Protein AF-A0A2V8S7Y0-F1 (afdb_monomer)

Sequence (197 aa):
MSLIEFSLKRRVTVTMCAVALVVFGIVAFTRLPRYAGAAPGEVETLVSRPIEEAVGVVAGVQRLTSVSRPGLSQVTLEFGWGRNMDFAALDVREKLDLVVLPKESQKPIVLRLDPNNDPIVRLYLTGGGNLYQMRYVADEVLKKDLESTEGVAAIKVNGGFEEEIQVRVDQGKLAALGVSIQDVDQKLLRENVNQAG

Secondary structure (DSSP, 8-state):
-HHHHHHHH-HHHHHHHHHHHHHHHHHHHHHS---SS--HHHHIIIIIHHHHHHHTTSTTEEEEEEEEETTEEEEEEEEPTT--HHHHHHHHHHHHHT----TTSPPP------GGGS-S-------SS-HHHHHHHIIIIIHHHHHTSTT-------SS--------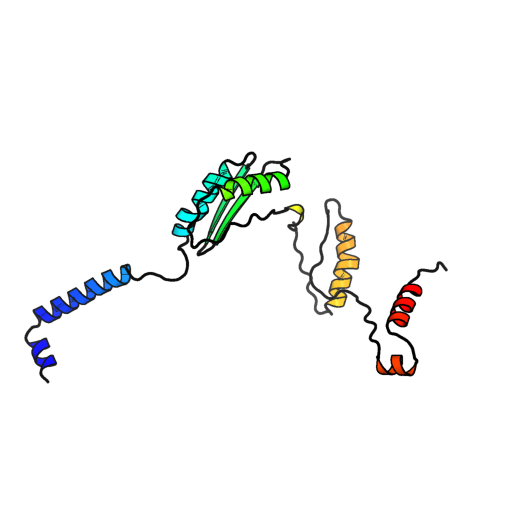--HHHHHHHT--HHHHHHHHHHH------

Radius of gyration: 34.06 Å; Cα contacts (8 Å, |Δi|>4): 132; chains: 1; bounding box: 93×51×83 Å

Structure (mmCIF, N/CA/C/O backbone):
data_AF-A0A2V8S7Y0-F1
#
_entry.id   AF-A0A2V8S7Y0-F1
#
loop_
_atom_site.group_PDB
_atom_site.id
_atom_site.type_symbol
_atom_site.label_atom_id
_atom_site.label_alt_id
_atom_site.label_comp_id
_atom_site.label_asym_id
_atom_site.label_entity_id
_atom_site.label_seq_id
_atom_site.pdbx_PDB_ins_code
_atom_site.Cartn_x
_atom_site.Cartn_y
_atom_site.Cartn_z
_atom_site.occupancy
_atom_site.B_iso_or_equiv
_atom_site.auth_seq_id
_atom_site.auth_comp_id
_atom_site.auth_asym_id
_atom_site.auth_atom_id
_atom_site.pdbx_PDB_model_num
ATOM 1 N N . MET A 1 1 ? 67.601 13.998 13.725 1.00 55.56 1 MET A N 1
ATOM 2 C CA . MET A 1 1 ? 67.663 13.215 14.982 1.00 55.56 1 MET A CA 1
ATOM 3 C C . MET A 1 1 ? 67.216 14.002 16.229 1.00 55.56 1 MET A C 1
ATOM 5 O O . MET A 1 1 ? 67.303 13.461 17.318 1.00 55.56 1 MET A O 1
ATOM 9 N N . SER A 1 2 ? 66.651 15.217 16.122 1.00 64.12 2 SER A N 1
ATOM 10 C CA . SER A 1 2 ? 66.295 16.035 17.301 1.00 64.12 2 SER A CA 1
ATOM 11 C C . SER A 1 2 ? 64.921 15.740 17.931 1.00 64.12 2 SER A C 1
ATOM 13 O O . SER A 1 2 ? 64.738 16.000 19.117 1.00 64.12 2 SER A O 1
ATOM 15 N N . LEU A 1 3 ? 63.952 15.174 17.192 1.00 64.00 3 LEU A N 1
ATOM 16 C CA . LEU A 1 3 ? 62.618 14.870 17.748 1.00 64.00 3 LEU A CA 1
ATOM 17 C C . LEU A 1 3 ? 62.626 13.702 18.750 1.00 64.00 3 LEU A C 1
ATOM 19 O O . LEU A 1 3 ? 61.855 13.709 19.710 1.00 64.00 3 LEU A O 1
ATOM 23 N N . ILE A 1 4 ? 63.504 12.715 18.545 1.00 72.62 4 ILE A N 1
ATOM 24 C CA . ILE A 1 4 ? 63.605 11.528 19.410 1.00 72.62 4 ILE A CA 1
ATOM 25 C C . ILE A 1 4 ? 64.273 11.907 20.738 1.00 72.62 4 ILE A C 1
ATOM 27 O O . ILE A 1 4 ? 63.762 11.574 21.806 1.00 72.62 4 ILE A O 1
ATOM 31 N N . GLU A 1 5 ? 65.356 12.687 20.690 1.00 69.44 5 GLU A N 1
ATOM 32 C CA . GLU A 1 5 ? 66.028 13.193 21.894 1.00 69.44 5 GLU A CA 1
ATOM 33 C C . GLU A 1 5 ? 65.129 14.138 22.706 1.00 69.44 5 GLU A C 1
ATOM 35 O O . GLU A 1 5 ? 65.101 14.062 23.937 1.00 69.44 5 GLU A O 1
ATOM 40 N N . PHE A 1 6 ? 64.331 14.980 22.036 1.00 69.62 6 PHE A N 1
ATOM 41 C CA . PHE A 1 6 ? 63.360 15.856 22.697 1.00 69.62 6 PHE A CA 1
ATOM 42 C C . PHE A 1 6 ? 62.243 15.066 23.401 1.00 69.62 6 PHE A C 1
ATOM 44 O O . PHE A 1 6 ? 61.912 15.371 24.551 1.00 69.62 6 PHE A O 1
ATOM 51 N N . SER A 1 7 ? 61.721 14.009 22.762 1.00 66.69 7 SER A N 1
ATOM 52 C CA . SER A 1 7 ? 60.719 13.121 23.375 1.00 66.69 7 SER A CA 1
ATOM 53 C C . SER A 1 7 ? 61.262 12.350 24.582 1.00 66.69 7 SER A C 1
ATOM 55 O O . SER A 1 7 ? 60.550 12.171 25.569 1.00 66.69 7 SER A O 1
ATOM 57 N N . LEU A 1 8 ? 62.531 11.930 24.551 1.00 72.31 8 LEU A N 1
ATOM 58 C CA . LEU A 1 8 ? 63.142 11.159 25.642 1.00 72.31 8 LEU A CA 1
ATOM 59 C C . LEU A 1 8 ? 63.529 12.017 26.857 1.00 72.31 8 LEU A C 1
ATOM 61 O O . LEU A 1 8 ? 63.505 11.514 27.985 1.00 72.31 8 LEU A O 1
ATOM 65 N N . LYS A 1 9 ? 63.859 13.301 26.655 1.00 77.50 9 LYS A N 1
ATOM 66 C CA . LYS A 1 9 ? 64.297 14.215 27.728 1.00 77.50 9 LYS A CA 1
ATOM 67 C C . LYS A 1 9 ? 63.134 14.809 28.533 1.00 77.50 9 LYS A C 1
ATOM 69 O O . LYS A 1 9 ? 63.315 15.146 29.700 1.00 77.50 9 LYS A O 1
ATOM 74 N N . ARG A 1 10 ? 61.932 14.908 27.949 1.00 78.69 10 ARG A N 1
ATOM 75 C CA . ARG A 1 10 ? 60.716 15.442 28.600 1.00 78.69 10 ARG A CA 1
ATOM 76 C C . ARG A 1 10 ? 59.619 14.382 28.747 1.00 78.69 10 ARG A C 1
ATOM 78 O O . ARG A 1 10 ? 58.492 14.578 28.297 1.00 78.69 10 ARG A O 1
ATOM 85 N N . ARG A 1 11 ? 59.939 13.273 29.426 1.00 77.06 11 ARG A N 1
ATOM 86 C CA . ARG A 1 11 ? 59.030 12.118 29.609 1.00 77.06 11 ARG A CA 1
ATOM 87 C C . ARG A 1 11 ? 57.641 12.513 30.128 1.00 77.06 11 ARG A C 1
ATOM 89 O O . ARG A 1 11 ? 56.648 12.025 29.611 1.00 77.06 11 ARG A O 1
ATOM 96 N N . VAL A 1 12 ? 57.570 13.434 31.093 1.00 85.00 12 VAL A N 1
ATOM 97 C CA . VAL A 1 12 ? 56.301 13.880 31.701 1.00 85.00 12 VAL A CA 1
ATOM 98 C C . VAL A 1 12 ? 55.458 14.728 30.739 1.00 85.00 12 VAL A C 1
ATOM 100 O O . VAL A 1 12 ? 54.246 14.574 30.677 1.00 85.00 12 VAL A O 1
ATOM 103 N N . THR A 1 13 ? 56.072 15.608 29.943 1.00 84.56 13 THR A N 1
ATOM 104 C CA . THR A 1 13 ? 55.325 16.442 28.984 1.00 84.56 13 THR A CA 1
ATOM 105 C C . THR A 1 13 ? 54.720 15.591 27.869 1.00 84.56 13 THR A C 1
ATOM 107 O O . THR A 1 13 ? 53.572 15.801 27.489 1.00 84.56 13 THR A O 1
ATOM 110 N N . VAL A 1 14 ? 55.465 14.595 27.381 1.00 85.81 14 VAL A N 1
ATOM 111 C CA . VAL A 1 14 ? 54.993 13.695 26.320 1.00 85.81 14 VAL A CA 1
ATOM 112 C C . VAL A 1 14 ? 53.842 12.815 26.810 1.00 85.81 14 VAL A C 1
ATOM 114 O O . VAL A 1 14 ? 52.857 12.668 26.090 1.00 85.81 14 VAL A O 1
ATOM 117 N N . THR A 1 15 ? 53.905 12.289 28.041 1.00 87.44 15 THR A N 1
ATOM 118 C CA . THR A 1 15 ? 52.790 11.509 28.604 1.00 87.44 15 THR A CA 1
ATOM 119 C C . THR A 1 15 ? 51.550 12.369 28.828 1.00 87.44 15 THR A C 1
ATOM 121 O O . THR A 1 15 ? 50.457 11.930 28.483 1.00 87.44 15 THR A O 1
ATOM 124 N N . MET A 1 16 ? 51.688 13.609 29.312 1.00 89.69 16 MET A N 1
ATOM 125 C CA . MET A 1 16 ? 50.537 14.511 29.456 1.00 89.69 16 MET A CA 1
ATOM 126 C C . MET A 1 16 ? 49.910 14.884 28.107 1.00 89.69 16 MET A C 1
ATOM 128 O O . MET A 1 16 ? 48.687 14.867 27.992 1.00 89.69 16 MET A O 1
ATOM 132 N N . CYS A 1 17 ? 50.709 15.156 27.071 1.00 89.06 17 CYS A N 1
ATOM 133 C CA . CYS A 1 17 ? 50.189 15.409 25.723 1.00 89.06 17 CYS A CA 1
ATOM 134 C C . CYS A 1 17 ? 49.502 14.175 25.121 1.00 89.06 17 CYS A C 1
ATOM 136 O O . CYS A 1 17 ? 48.456 14.316 24.491 1.00 89.06 17 CYS A O 1
ATOM 138 N N . ALA A 1 18 ? 50.049 12.975 25.336 1.00 89.44 18 ALA A N 1
ATOM 139 C CA . ALA A 1 18 ? 49.427 11.731 24.888 1.00 89.44 18 ALA A CA 1
ATOM 140 C C . ALA A 1 18 ? 48.081 11.493 25.591 1.00 89.44 18 ALA A C 1
ATOM 142 O O . ALA A 1 18 ? 47.088 11.208 24.929 1.00 89.44 18 ALA A O 1
ATOM 143 N N . VAL A 1 19 ? 48.020 11.686 26.913 1.00 92.62 19 VAL A N 1
ATOM 144 C CA . VAL A 1 19 ? 46.769 11.582 27.682 1.00 92.62 19 VAL A CA 1
ATOM 145 C C . VAL A 1 19 ? 45.759 12.635 27.222 1.00 92.62 19 VAL A C 1
ATOM 147 O O . VAL A 1 19 ? 44.597 12.303 27.010 1.00 92.62 19 VAL A O 1
ATOM 150 N N . ALA A 1 20 ? 46.189 13.878 26.994 1.00 92.94 20 ALA A N 1
ATOM 151 C CA . ALA A 1 20 ? 45.320 14.935 26.483 1.00 92.94 20 ALA A CA 1
ATOM 152 C C . ALA A 1 20 ? 44.748 14.593 25.097 1.00 92.94 20 ALA A C 1
ATOM 154 O O . ALA A 1 20 ? 43.551 14.764 24.880 1.00 92.94 20 ALA A O 1
ATOM 155 N N . LEU A 1 21 ? 45.565 14.052 24.186 1.00 94.88 21 LEU A N 1
ATOM 156 C CA . LEU A 1 21 ? 45.114 13.585 22.871 1.00 94.88 21 LEU A CA 1
ATOM 157 C C . LEU A 1 21 ? 44.128 12.419 22.974 1.00 94.88 21 LEU A C 1
ATOM 159 O O . LEU A 1 21 ? 43.143 12.400 22.241 1.00 94.88 21 LEU A O 1
ATOM 163 N N . VAL A 1 22 ? 44.353 11.475 23.890 1.00 94.56 22 VAL A N 1
ATOM 164 C CA . VAL A 1 22 ? 43.439 10.344 24.116 1.00 94.56 22 VAL A CA 1
ATOM 165 C C . VAL A 1 22 ? 42.098 10.831 24.666 1.00 94.56 22 VAL A C 1
ATOM 167 O O . VAL A 1 22 ? 41.053 10.460 24.136 1.00 94.56 22 VAL A O 1
ATOM 170 N N . VAL A 1 23 ? 42.103 11.708 25.675 1.00 94.06 23 VAL A N 1
ATOM 171 C CA . VAL A 1 23 ? 40.871 12.277 26.248 1.00 94.06 23 VAL A CA 1
ATOM 172 C C . VAL A 1 23 ? 40.121 13.106 25.206 1.00 94.06 23 VAL A C 1
ATOM 174 O O . VAL A 1 23 ? 38.913 12.939 25.040 1.00 94.06 23 VAL A O 1
ATOM 177 N N . PHE A 1 24 ? 40.827 13.953 24.456 1.00 93.25 24 PHE A N 1
ATOM 178 C CA . PHE A 1 24 ? 40.227 14.741 23.382 1.00 93.25 24 PHE A CA 1
ATOM 179 C C . PHE A 1 24 ? 39.672 13.847 22.267 1.00 93.25 24 PHE A C 1
ATOM 181 O O . PHE A 1 24 ? 38.584 14.107 21.762 1.00 93.25 24 PHE A O 1
ATOM 188 N N . GLY A 1 25 ? 40.364 12.753 21.940 1.00 91.44 25 GLY A N 1
ATOM 189 C CA . GLY A 1 25 ? 39.901 11.733 21.002 1.00 91.44 25 GLY A CA 1
ATOM 190 C C . GLY A 1 25 ? 38.607 11.055 21.455 1.00 91.44 25 GLY A C 1
ATOM 191 O O . GLY A 1 25 ? 37.692 10.914 20.651 1.00 91.44 25 GLY A O 1
ATOM 192 N N . ILE A 1 26 ? 38.477 10.708 22.740 1.00 91.69 26 ILE A N 1
ATOM 193 C CA . ILE A 1 26 ? 37.244 10.128 23.305 1.00 91.69 26 ILE A CA 1
ATOM 194 C C . ILE A 1 26 ? 36.086 11.140 23.242 1.00 91.69 26 ILE A C 1
ATOM 196 O O . ILE A 1 26 ? 34.976 10.803 22.822 1.00 91.69 26 ILE A O 1
ATOM 200 N N . VAL A 1 27 ? 36.335 12.400 23.607 1.00 89.50 27 VAL A N 1
ATOM 201 C CA . VAL A 1 27 ? 35.319 13.466 23.543 1.00 89.50 27 VAL A CA 1
ATOM 202 C C . VAL A 1 27 ? 34.911 13.767 22.097 1.00 89.50 27 VAL A C 1
ATOM 204 O O . VAL A 1 27 ? 33.730 13.949 21.816 1.00 89.50 27 VAL A O 1
ATOM 207 N N . ALA A 1 28 ? 35.857 13.777 21.159 1.00 83.69 28 ALA A N 1
ATOM 208 C CA . ALA A 1 28 ? 35.561 13.943 19.741 1.00 83.69 28 ALA A CA 1
ATOM 209 C C . ALA A 1 28 ? 34.777 12.744 19.191 1.00 83.69 28 ALA A C 1
ATOM 211 O O . ALA A 1 28 ? 33.789 12.944 18.493 1.00 83.69 28 ALA A O 1
ATOM 212 N N . PHE A 1 29 ? 35.147 11.512 19.560 1.00 82.00 29 PHE A N 1
ATOM 213 C CA . PHE A 1 29 ? 34.462 10.292 19.129 1.00 82.00 29 PHE A CA 1
ATOM 214 C C . PHE A 1 29 ? 33.006 10.241 19.606 1.00 82.00 29 PHE A C 1
ATOM 216 O O . PHE A 1 29 ? 32.118 9.888 18.835 1.00 82.00 29 PHE A O 1
ATOM 223 N N . THR A 1 30 ? 32.739 10.677 20.842 1.00 75.31 30 THR A N 1
ATOM 224 C CA . THR A 1 30 ? 31.364 10.809 21.364 1.00 75.31 30 THR A CA 1
ATOM 225 C C . THR A 1 30 ? 30.559 11.934 20.705 1.00 75.31 30 THR A C 1
ATOM 227 O O . THR A 1 30 ? 29.334 11.927 20.794 1.00 75.31 30 THR A O 1
ATOM 230 N N . ARG A 1 31 ? 31.217 12.879 20.020 1.00 67.56 31 ARG A N 1
ATOM 231 C CA . ARG A 1 31 ? 30.586 14.006 19.315 1.00 67.56 31 ARG A CA 1
ATOM 232 C C . ARG A 1 31 ? 30.600 13.885 17.791 1.00 67.56 31 ARG A C 1
ATOM 234 O O . ARG A 1 31 ? 30.135 14.807 17.122 1.00 67.56 31 ARG A O 1
ATOM 241 N N . LEU A 1 32 ? 31.118 12.793 17.227 1.00 64.69 32 LEU A N 1
ATOM 242 C CA . LEU A 1 32 ? 31.049 12.568 15.786 1.00 64.69 32 LEU A CA 1
ATOM 243 C C . LEU A 1 32 ? 29.574 12.400 15.381 1.00 64.69 32 LEU A C 1
ATOM 245 O O . LEU A 1 32 ? 28.907 11.496 15.895 1.00 64.69 32 LEU A O 1
ATOM 249 N N . PRO A 1 33 ? 29.043 13.239 14.473 1.00 54.84 33 PRO A N 1
ATOM 250 C CA . PRO A 1 33 ? 27.680 13.092 13.991 1.00 54.84 33 PRO A CA 1
ATOM 251 C C . PRO A 1 33 ? 27.574 11.770 13.228 1.00 54.84 33 PRO A C 1
ATOM 253 O O . PRO A 1 33 ? 28.200 11.581 12.183 1.00 54.84 33 PRO A O 1
ATOM 256 N N . ARG A 1 34 ? 26.797 10.827 13.768 1.00 51.72 34 ARG A N 1
ATOM 257 C CA . ARG A 1 34 ? 26.462 9.575 13.085 1.00 51.72 34 ARG A CA 1
ATOM 258 C C . ARG A 1 34 ? 25.503 9.907 11.942 1.00 51.72 34 ARG A C 1
ATOM 260 O O . ARG A 1 34 ? 24.295 9.921 12.130 1.00 51.72 34 ARG A O 1
ATOM 267 N N . TYR A 1 35 ? 26.036 10.209 10.765 1.00 42.22 35 TYR A N 1
ATOM 268 C CA . TYR A 1 35 ? 25.220 10.355 9.562 1.00 42.22 35 TYR A CA 1
ATOM 269 C C . TYR A 1 35 ? 24.672 8.992 9.122 1.00 42.22 35 TYR A C 1
ATOM 271 O O . TYR A 1 35 ? 25.453 8.124 8.738 1.00 42.22 35 TYR A O 1
ATOM 279 N N . ALA A 1 36 ? 23.345 8.829 9.169 1.00 44.16 36 ALA A N 1
ATOM 280 C CA . ALA A 1 36 ? 22.512 8.123 8.182 1.00 44.16 36 ALA A CA 1
ATOM 281 C C . ALA A 1 36 ? 21.046 8.121 8.664 1.00 44.16 36 ALA A C 1
ATOM 283 O O . ALA A 1 36 ? 20.609 7.195 9.344 1.00 44.16 36 ALA A O 1
ATOM 284 N N . GLY A 1 37 ? 20.290 9.164 8.305 1.00 59.41 37 GLY A N 1
ATOM 285 C CA . GLY A 1 37 ? 18.865 9.294 8.631 1.00 59.41 37 GLY A CA 1
ATOM 286 C C . GLY A 1 37 ? 18.585 9.735 10.071 1.00 59.41 37 GLY A C 1
ATOM 287 O O . GLY A 1 37 ? 19.416 9.569 10.962 1.00 59.41 37 GLY A O 1
ATOM 288 N N . ALA A 1 38 ? 17.404 10.318 10.289 1.00 64.88 38 ALA A N 1
ATOM 289 C CA . ALA A 1 38 ? 16.927 10.636 11.631 1.00 64.88 38 ALA A CA 1
ATOM 290 C C . ALA A 1 38 ? 16.885 9.348 12.466 1.00 64.88 38 ALA A C 1
ATOM 292 O O . ALA A 1 38 ? 16.344 8.324 12.021 1.00 64.88 38 ALA A O 1
ATOM 293 N N . ALA A 1 39 ? 17.487 9.384 13.658 1.00 77.81 39 ALA A N 1
ATOM 294 C CA . ALA A 1 39 ? 17.482 8.236 14.555 1.00 77.81 39 ALA A CA 1
ATOM 295 C C . ALA A 1 39 ? 16.025 7.846 14.879 1.00 77.81 39 ALA A C 1
ATOM 297 O O . ALA A 1 39 ? 15.181 8.737 14.981 1.00 77.81 39 ALA A O 1
ATOM 298 N N . PRO A 1 40 ? 15.697 6.556 15.094 1.00 76.38 40 PRO A N 1
ATOM 299 C CA . PRO A 1 40 ? 14.322 6.140 15.392 1.00 76.38 40 PRO A CA 1
ATOM 300 C C . PRO A 1 40 ? 13.660 6.949 16.515 1.00 76.38 40 PRO A C 1
ATOM 302 O O . PRO A 1 40 ? 12.501 7.325 16.385 1.00 76.38 40 PRO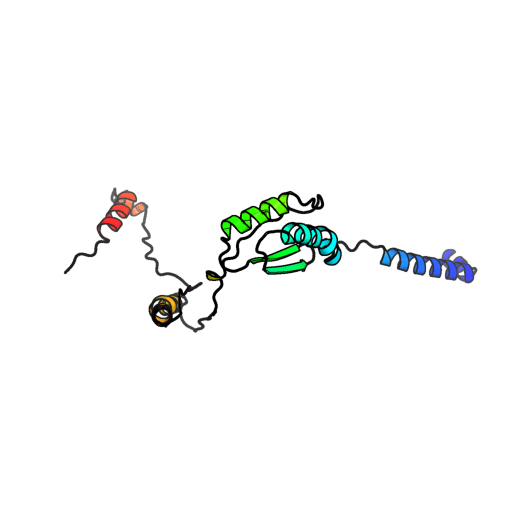 A O 1
ATOM 305 N N . GLY A 1 41 ? 14.415 7.283 17.570 1.00 78.31 41 GLY A N 1
ATOM 306 C CA . GLY A 1 41 ? 13.917 8.101 18.680 1.00 78.31 41 GLY A CA 1
ATOM 307 C C . GLY A 1 41 ? 13.679 9.574 18.320 1.00 78.31 41 GLY A C 1
ATOM 308 O O . GLY A 1 41 ? 12.759 10.195 18.848 1.00 78.31 41 GLY A O 1
ATOM 309 N N . GLU A 1 42 ? 14.454 10.138 17.391 1.00 81.44 42 GLU A N 1
ATOM 310 C CA . GLU A 1 42 ? 14.195 11.485 16.864 1.00 81.44 42 GLU A CA 1
ATOM 311 C C . GLU A 1 42 ? 12.950 11.488 15.972 1.00 81.44 42 GLU A C 1
ATOM 313 O O . GLU A 1 42 ? 12.105 12.366 16.119 1.00 81.44 42 GLU A O 1
ATOM 318 N N . VAL A 1 43 ? 12.790 10.480 15.105 1.00 83.25 43 VAL A N 1
ATOM 319 C CA . VAL A 1 43 ? 11.589 10.305 14.265 1.00 83.25 43 VAL A CA 1
ATOM 320 C C . VAL A 1 43 ? 10.338 10.158 15.129 1.00 83.25 43 VAL A C 1
ATOM 322 O O . VAL A 1 43 ? 9.326 10.801 14.862 1.00 83.25 43 VAL A O 1
ATOM 325 N N . GLU A 1 44 ? 10.405 9.361 16.192 1.00 84.50 44 GLU A N 1
ATOM 326 C CA . GLU A 1 44 ? 9.300 9.202 17.135 1.00 84.50 44 GLU A CA 1
ATOM 327 C C . GLU A 1 44 ? 8.911 10.539 17.779 1.00 84.50 44 GLU A C 1
ATOM 329 O O . GLU A 1 44 ? 7.750 10.941 17.753 1.00 84.50 44 GLU A O 1
ATOM 334 N N . THR A 1 45 ? 9.902 11.259 18.301 1.00 86.75 45 THR A N 1
ATOM 335 C CA . THR A 1 45 ? 9.710 12.501 19.063 1.00 86.75 45 THR A CA 1
ATOM 336 C C . THR A 1 45 ? 9.218 13.658 18.192 1.00 86.75 45 THR A C 1
ATOM 338 O O . THR A 1 45 ? 8.406 14.462 18.660 1.00 86.75 45 THR A O 1
ATOM 341 N N . LEU A 1 46 ? 9.736 13.764 16.963 1.00 84.81 46 LEU A N 1
ATOM 342 C CA . LEU A 1 46 ? 9.534 14.902 16.060 1.00 84.81 46 LEU A CA 1
ATOM 343 C C . LEU A 1 46 ? 8.445 14.674 15.005 1.00 84.81 46 LEU A C 1
ATOM 345 O O . LEU A 1 46 ? 7.940 15.651 14.458 1.00 84.81 46 LEU A O 1
ATOM 349 N N . VAL A 1 47 ? 8.109 13.419 14.687 1.00 86.31 47 VAL A N 1
ATOM 350 C CA . VAL A 1 47 ? 7.156 13.076 13.617 1.00 86.31 47 VAL A CA 1
ATOM 351 C C . VAL A 1 47 ? 6.025 12.205 14.149 1.00 86.31 47 VAL A C 1
ATOM 353 O O . VAL A 1 47 ? 4.876 12.633 14.094 1.00 86.31 47 VAL A O 1
ATOM 356 N N . SER A 1 48 ? 6.324 11.019 14.691 1.00 89.06 48 SER A N 1
ATOM 357 C CA . SER A 1 48 ? 5.276 10.061 15.083 1.00 89.06 48 SER A CA 1
ATOM 358 C C . SER A 1 48 ? 4.377 10.621 16.184 1.00 89.06 48 SER A C 1
ATOM 360 O O . SER A 1 48 ? 3.166 10.663 16.009 1.00 89.06 48 SER A O 1
ATOM 362 N N . ARG A 1 49 ? 4.951 11.148 17.270 1.00 89.69 49 ARG A N 1
ATOM 363 C CA . ARG A 1 49 ? 4.183 11.648 18.417 1.00 89.69 49 ARG A CA 1
ATOM 364 C C . ARG A 1 49 ? 3.280 12.847 18.075 1.00 89.69 49 ARG A C 1
ATOM 366 O O . ARG A 1 49 ? 2.097 12.768 18.390 1.00 89.69 49 ARG A O 1
ATOM 373 N N . PRO A 1 50 ? 3.748 13.909 17.385 1.00 88.62 50 PRO A N 1
ATOM 374 C CA . PRO A 1 50 ? 2.854 14.983 16.937 1.00 88.62 50 PRO A CA 1
ATOM 375 C C . PRO A 1 50 ? 1.727 14.498 16.017 1.00 88.62 50 PRO A C 1
ATOM 377 O O . PRO A 1 50 ? 0.604 14.993 16.102 1.00 88.62 50 PRO A O 1
ATOM 380 N N . ILE A 1 51 ? 2.014 13.526 15.142 1.00 89.81 51 ILE A N 1
ATOM 381 C CA . ILE A 1 51 ? 0.995 12.926 14.278 1.00 89.81 51 ILE A CA 1
ATOM 382 C C . ILE A 1 51 ? -0.036 12.183 15.127 1.00 89.81 51 ILE A C 1
ATOM 384 O O . ILE A 1 51 ? -1.225 12.439 14.972 1.00 89.81 51 ILE A O 1
ATOM 388 N N . GLU A 1 52 ? 0.403 11.311 16.035 1.00 91.00 52 GLU A N 1
ATOM 389 C CA . GLU A 1 52 ? -0.461 10.537 16.934 1.00 91.00 52 GLU A CA 1
ATOM 390 C C . GLU A 1 52 ? -1.364 11.423 17.790 1.00 91.00 52 GLU A C 1
ATOM 392 O O . GLU A 1 52 ? -2.559 11.153 17.891 1.00 91.00 52 GLU A O 1
ATOM 397 N N . GLU A 1 53 ? -0.822 12.500 18.359 1.00 89.44 53 GLU A N 1
ATOM 398 C CA . GLU A 1 53 ? -1.589 13.464 19.154 1.00 89.44 53 GLU A CA 1
ATOM 399 C C . GLU A 1 53 ? -2.680 14.147 18.320 1.00 89.44 53 GLU A C 1
ATOM 401 O O . GLU A 1 53 ? -3.790 14.355 18.808 1.00 89.44 53 GLU A O 1
ATOM 406 N N . ALA A 1 54 ? -2.406 14.452 17.050 1.00 88.50 54 ALA A N 1
ATOM 407 C CA . ALA A 1 54 ? -3.382 15.077 16.164 1.00 88.50 54 ALA A CA 1
ATOM 408 C C . ALA A 1 54 ? -4.455 14.098 15.665 1.00 88.50 54 ALA A C 1
ATOM 410 O O . ALA A 1 54 ? -5.642 14.440 15.644 1.00 88.50 54 ALA A O 1
ATOM 411 N N . VAL A 1 55 ? -4.062 12.882 15.268 1.00 88.50 55 VAL A N 1
ATOM 412 C CA . VAL A 1 55 ? -4.997 11.883 14.722 1.00 88.50 55 VAL A CA 1
ATOM 413 C C . VAL A 1 55 ? -5.742 11.100 15.803 1.00 88.50 55 VAL A C 1
ATOM 415 O O . VAL A 1 55 ? -6.823 10.579 15.541 1.00 88.50 55 VAL A O 1
ATOM 418 N N . GLY A 1 56 ? -5.223 11.052 17.030 1.00 85.19 56 GLY A N 1
ATOM 419 C CA . GLY A 1 56 ? -5.864 10.380 18.162 1.00 85.19 56 GLY A CA 1
ATOM 420 C C . GLY A 1 56 ? -7.180 11.029 18.605 1.00 85.19 56 GLY A C 1
ATOM 421 O O . GLY A 1 56 ? -7.998 10.378 19.246 1.00 85.19 56 GLY A O 1
ATOM 422 N N . VAL A 1 57 ? -7.419 12.291 18.228 1.00 86.19 57 VAL A N 1
ATOM 423 C CA . VAL A 1 57 ? -8.669 13.024 18.517 1.00 86.19 57 VAL A CA 1
ATOM 424 C C . VAL A 1 57 ? -9.756 12.749 17.464 1.00 86.19 57 VAL A C 1
ATOM 426 O O . VAL A 1 57 ? -10.884 13.229 17.585 1.00 86.19 57 VAL A O 1
ATOM 429 N N . VAL A 1 58 ? -9.449 11.991 16.406 1.00 87.44 58 VAL A N 1
ATOM 430 C CA . VAL A 1 58 ? -10.435 11.647 15.374 1.00 87.44 58 VAL A CA 1
ATOM 431 C C . VAL A 1 58 ? -11.510 10.735 15.971 1.00 87.44 58 VAL A C 1
ATOM 433 O O . VAL A 1 58 ? -11.229 9.738 16.637 1.00 87.44 58 VAL A O 1
ATOM 436 N N . ALA A 1 59 ? -12.775 11.074 15.722 1.00 83.44 59 ALA A N 1
ATOM 437 C CA . ALA A 1 59 ? -13.901 10.325 16.256 1.00 83.44 59 ALA A CA 1
ATOM 438 C C . ALA A 1 59 ? -13.959 8.900 15.677 1.00 83.44 59 ALA A C 1
ATOM 440 O O . ALA A 1 59 ? -13.915 8.693 14.463 1.00 83.44 59 ALA A O 1
ATOM 441 N N . GLY A 1 60 ? -14.125 7.913 16.560 1.00 83.88 60 GLY A N 1
ATOM 442 C CA . GLY A 1 60 ? -14.310 6.512 16.178 1.00 83.88 60 GLY A CA 1
ATOM 443 C C . GLY A 1 60 ? -13.025 5.694 16.035 1.00 83.88 60 GLY A C 1
ATOM 444 O O . GLY A 1 60 ? -13.118 4.540 15.618 1.00 83.88 60 GLY A O 1
ATOM 445 N N . VAL A 1 61 ? -11.858 6.242 16.390 1.00 87.94 61 VAL A N 1
ATOM 446 C CA . VAL A 1 61 ? -10.619 5.462 16.545 1.00 87.94 61 VAL A CA 1
ATOM 447 C C . VAL A 1 61 ? -10.765 4.537 17.761 1.00 87.94 61 VAL A C 1
ATOM 449 O O . VAL A 1 61 ? -11.004 5.000 18.873 1.00 87.94 61 VAL A O 1
ATOM 452 N N . GLN A 1 62 ? -10.648 3.225 17.552 1.00 88.50 62 GLN A N 1
ATOM 453 C CA . GLN A 1 62 ? -10.609 2.219 18.622 1.00 88.50 62 GLN A CA 1
ATOM 454 C C . GLN A 1 62 ? -9.186 1.920 19.075 1.00 88.50 62 GLN A C 1
ATOM 456 O O . GLN A 1 62 ? -8.936 1.762 20.269 1.00 88.50 62 GLN A O 1
ATOM 461 N N . ARG A 1 63 ? -8.254 1.821 18.126 1.00 89.88 63 ARG A N 1
ATOM 462 C CA . ARG A 1 63 ? -6.859 1.510 18.419 1.00 89.88 63 ARG A CA 1
ATOM 463 C C . ARG A 1 63 ? -5.942 2.295 17.498 1.00 89.88 63 ARG A C 1
ATOM 465 O O . ARG A 1 63 ? -6.184 2.426 16.303 1.00 89.88 63 ARG A O 1
ATOM 472 N N . LEU A 1 64 ? -4.883 2.825 18.090 1.00 91.69 64 LEU A N 1
ATOM 473 C CA . LEU A 1 64 ? -3.818 3.537 17.405 1.00 91.69 64 LEU A CA 1
ATOM 474 C C . LEU A 1 64 ? -2.529 2.750 17.630 1.00 91.69 64 LEU A C 1
ATOM 476 O O . LEU A 1 64 ? -2.252 2.297 18.740 1.00 91.69 64 LEU A O 1
ATOM 480 N N . THR A 1 65 ? -1.758 2.519 16.575 1.00 91.75 65 THR A N 1
ATOM 481 C CA . THR A 1 65 ? -0.450 1.864 16.673 1.00 91.75 65 THR A CA 1
ATOM 482 C C . THR A 1 65 ? 0.526 2.570 15.753 1.00 91.75 65 THR A C 1
ATOM 484 O O . THR A 1 65 ? 0.230 2.776 14.579 1.00 91.75 65 THR A O 1
ATOM 487 N N . SER A 1 66 ? 1.700 2.910 16.270 1.00 91.31 66 SER A N 1
ATOM 488 C CA . SER A 1 66 ? 2.762 3.551 15.509 1.00 91.31 66 SER A CA 1
ATOM 489 C C . SER A 1 66 ? 4.035 2.717 15.510 1.00 91.31 66 SER A C 1
ATOM 491 O O . SER A 1 66 ? 4.350 1.989 16.451 1.00 91.31 66 SER A O 1
ATOM 493 N N . VAL A 1 67 ? 4.761 2.789 14.400 1.00 90.06 67 VAL A N 1
ATOM 494 C CA . VAL A 1 67 ? 6.041 2.116 14.207 1.00 90.06 67 VAL A CA 1
ATOM 495 C C . VAL A 1 67 ? 7.016 3.130 13.627 1.00 90.06 67 VAL A C 1
ATOM 497 O O . VAL A 1 67 ? 6.876 3.568 12.484 1.00 90.06 67 VAL A O 1
ATOM 500 N N . SER A 1 68 ? 8.027 3.478 14.419 1.00 87.44 68 SER A N 1
ATOM 501 C CA . SER A 1 68 ? 9.098 4.395 14.026 1.00 87.44 68 SER A CA 1
ATOM 502 C C . SER A 1 68 ? 10.340 3.602 13.616 1.00 87.44 68 SER A C 1
ATOM 504 O O . SER A 1 68 ? 10.879 2.805 14.385 1.00 87.44 68 SER A O 1
ATOM 506 N N . ARG A 1 69 ? 10.808 3.812 12.387 1.00 85.88 69 ARG A N 1
ATOM 507 C CA . ARG A 1 69 ? 12.051 3.259 11.830 1.00 85.88 69 ARG A CA 1
ATOM 508 C C . ARG A 1 69 ? 12.957 4.416 11.383 1.00 85.88 69 ARG A C 1
ATOM 510 O O . ARG A 1 69 ? 12.464 5.529 11.195 1.00 85.88 69 ARG A O 1
ATOM 517 N N . PRO A 1 70 ? 14.272 4.199 11.194 1.00 81.88 70 PRO A N 1
ATOM 518 C CA . PRO A 1 70 ? 15.145 5.246 10.670 1.00 81.88 70 PRO A CA 1
ATOM 519 C C . PRO A 1 70 ? 14.596 5.794 9.344 1.00 81.88 70 PRO A C 1
ATOM 521 O O . PRO A 1 70 ? 14.429 5.040 8.387 1.00 81.88 70 PRO A O 1
ATOM 524 N N . GLY A 1 71 ? 14.273 7.089 9.310 1.00 79.25 71 GLY A N 1
ATOM 525 C CA . GLY A 1 71 ? 13.714 7.760 8.129 1.00 79.25 71 GLY A CA 1
ATOM 526 C C . GLY A 1 71 ? 12.275 7.384 7.736 1.00 79.25 71 GLY A C 1
ATOM 527 O O . GLY A 1 71 ? 11.829 7.820 6.678 1.00 79.25 71 GLY A O 1
ATOM 528 N N . LEU A 1 72 ? 11.541 6.607 8.543 1.00 84.50 72 LEU A N 1
ATOM 529 C CA . LEU A 1 72 ? 10.155 6.221 8.250 1.00 84.50 72 LEU A CA 1
ATOM 530 C C . LEU A 1 72 ? 9.303 6.189 9.524 1.00 84.50 72 LEU A C 1
ATOM 532 O O . LEU A 1 72 ? 9.622 5.476 10.471 1.00 84.50 72 LEU A O 1
ATOM 536 N N . SER A 1 73 ? 8.178 6.901 9.511 1.00 87.50 73 SER A N 1
ATOM 537 C CA . SER A 1 73 ? 7.135 6.816 10.537 1.00 87.50 73 SER A CA 1
ATOM 538 C C . SER A 1 73 ? 5.867 6.248 9.909 1.00 87.50 73 SER A C 1
ATOM 540 O O . SER A 1 73 ? 5.388 6.772 8.902 1.00 87.50 73 SER A O 1
ATOM 542 N N . GLN A 1 74 ? 5.350 5.158 10.472 1.00 90.62 74 GLN A N 1
ATOM 543 C CA . GLN A 1 74 ? 4.081 4.563 10.066 1.00 90.62 74 GLN A CA 1
ATOM 544 C C . GLN A 1 74 ? 3.110 4.606 11.244 1.00 90.62 74 GLN A C 1
ATOM 546 O O . GLN A 1 74 ? 3.401 4.043 12.296 1.00 90.62 74 GLN A O 1
ATOM 551 N N . VAL A 1 75 ? 1.950 5.234 11.051 1.00 91.00 75 VAL A N 1
ATOM 552 C CA . VAL A 1 75 ? 0.868 5.298 12.042 1.00 91.00 75 VAL A CA 1
ATOM 553 C C . VAL A 1 75 ? -0.364 4.616 11.455 1.00 91.00 75 VAL A C 1
ATOM 555 O O . VAL A 1 75 ? -0.845 4.999 10.390 1.00 91.00 75 VAL A O 1
ATOM 558 N N . THR A 1 76 ? -0.856 3.592 12.143 1.00 91.88 76 THR A N 1
ATOM 559 C CA . THR A 1 76 ? -2.030 2.805 11.762 1.00 91.88 76 THR A CA 1
ATOM 560 C C . THR A 1 76 ? -3.174 3.120 12.721 1.00 91.88 76 THR A C 1
ATOM 562 O O . THR A 1 76 ? -3.020 3.015 13.940 1.00 91.88 76 THR A O 1
ATOM 565 N N . LEU A 1 77 ? -4.325 3.492 12.158 1.00 91.00 77 LEU A N 1
ATOM 566 C CA . LEU A 1 77 ? -5.554 3.792 12.889 1.00 91.00 77 LEU A CA 1
ATOM 567 C C . LEU A 1 77 ? -6.585 2.699 12.608 1.00 91.00 77 LEU A C 1
ATOM 569 O O . LEU A 1 77 ? -6.938 2.453 11.456 1.00 91.00 77 LEU A O 1
ATOM 573 N N . GLU A 1 78 ? -7.072 2.064 13.665 1.00 89.75 78 GLU A N 1
ATOM 574 C CA . GLU A 1 78 ? -8.152 1.084 13.622 1.00 89.75 78 GLU A CA 1
ATOM 575 C C . GLU A 1 78 ? -9.434 1.764 14.103 1.00 89.75 78 GLU A C 1
ATOM 577 O O . GLU A 1 78 ? -9.497 2.283 15.220 1.00 89.75 78 GLU A O 1
ATOM 582 N N . PHE A 1 79 ? -10.456 1.783 13.250 1.00 90.38 79 PHE A N 1
ATOM 583 C CA . PHE A 1 79 ? -11.748 2.397 13.544 1.00 90.38 79 PHE A CA 1
ATOM 584 C C . PHE A 1 79 ? -12.768 1.358 14.005 1.00 90.38 79 PHE A C 1
ATOM 586 O O . PHE A 1 79 ? -12.700 0.187 13.636 1.00 90.38 79 PHE A O 1
ATOM 593 N N . GLY A 1 80 ? -13.745 1.804 14.794 1.00 86.25 80 GLY A N 1
ATOM 594 C CA . GLY A 1 80 ? -14.870 0.967 15.197 1.00 86.25 80 GLY A CA 1
ATOM 595 C C . GLY A 1 80 ? -15.782 0.565 14.034 1.00 86.25 80 GLY A C 1
ATOM 596 O O . GLY A 1 80 ? -15.831 1.211 12.984 1.00 86.25 80 GLY A O 1
ATOM 597 N N . TRP A 1 81 ? -16.545 -0.505 14.255 1.00 84.38 81 TRP A N 1
ATOM 598 C CA . TRP A 1 81 ? -17.511 -1.039 13.295 1.00 84.38 81 TRP A CA 1
ATOM 599 C C . TRP A 1 81 ? -18.523 0.014 12.822 1.00 84.38 81 TRP A C 1
ATOM 601 O O . TRP A 1 81 ? -18.993 0.843 13.599 1.00 84.38 81 TRP A O 1
ATOM 611 N N . GLY A 1 82 ? -18.882 -0.038 11.536 1.00 82.69 82 GLY A N 1
ATOM 612 C CA . GLY A 1 82 ? -19.888 0.846 10.933 1.00 82.69 82 GLY A CA 1
ATOM 613 C C . GLY A 1 82 ? -19.389 2.245 10.548 1.00 82.69 82 GLY A C 1
ATOM 614 O O . GLY A 1 82 ? -20.144 3.006 9.941 1.00 82.69 82 GLY A O 1
ATOM 615 N N . ARG A 1 83 ? -18.126 2.603 10.833 1.00 85.19 83 ARG A N 1
ATOM 616 C CA . ARG A 1 83 ? -17.536 3.859 10.345 1.00 85.19 83 ARG A CA 1
ATOM 617 C C . ARG A 1 83 ? -17.211 3.738 8.856 1.00 85.19 83 ARG A C 1
ATOM 619 O O . ARG A 1 83 ? -16.429 2.888 8.444 1.00 85.19 83 ARG A O 1
ATOM 626 N N . ASN A 1 84 ? -17.768 4.634 8.046 1.00 87.00 84 ASN A N 1
ATOM 627 C CA . ASN A 1 84 ? -17.377 4.753 6.645 1.00 87.00 84 ASN A CA 1
ATOM 628 C C . ASN A 1 84 ? -15.920 5.258 6.533 1.00 87.00 84 ASN A C 1
ATOM 630 O O . ASN A 1 84 ? -15.578 6.314 7.074 1.00 87.00 84 ASN A O 1
ATOM 634 N N . MET A 1 85 ? -15.083 4.491 5.829 1.00 87.19 85 MET A N 1
ATOM 635 C CA . MET A 1 85 ? -13.643 4.739 5.690 1.00 87.19 85 MET A CA 1
ATOM 636 C C . MET A 1 85 ? -13.286 5.912 4.780 1.00 87.19 85 MET A C 1
ATOM 638 O O . MET A 1 85 ? -12.215 6.489 4.951 1.00 87.19 85 MET A O 1
ATOM 642 N N . ASP A 1 86 ? -14.171 6.315 3.872 1.00 88.00 86 ASP A N 1
ATOM 643 C CA . ASP A 1 86 ? -13.950 7.487 3.021 1.00 88.00 86 ASP A CA 1
ATOM 644 C C . ASP A 1 86 ? -14.032 8.771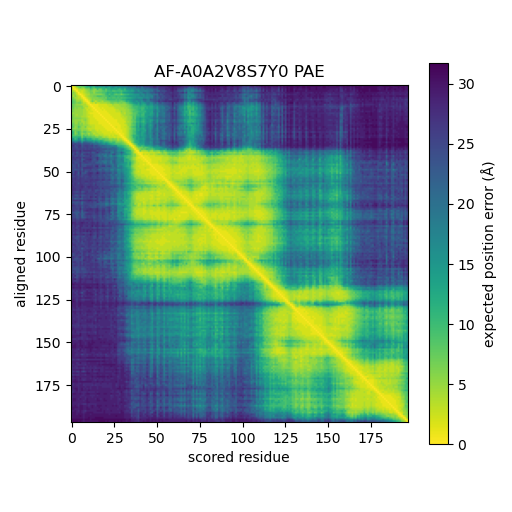 3.849 1.00 88.00 86 ASP A C 1
ATOM 646 O O . ASP A 1 86 ? -13.152 9.627 3.770 1.00 88.00 86 ASP A O 1
ATOM 650 N N . PHE A 1 87 ? -15.036 8.862 4.726 1.00 88.69 87 PHE A N 1
ATOM 651 C CA . PHE A 1 87 ? -15.143 9.969 5.676 1.00 88.69 87 PHE A CA 1
ATOM 652 C C . PHE A 1 87 ? -14.038 9.928 6.736 1.00 88.69 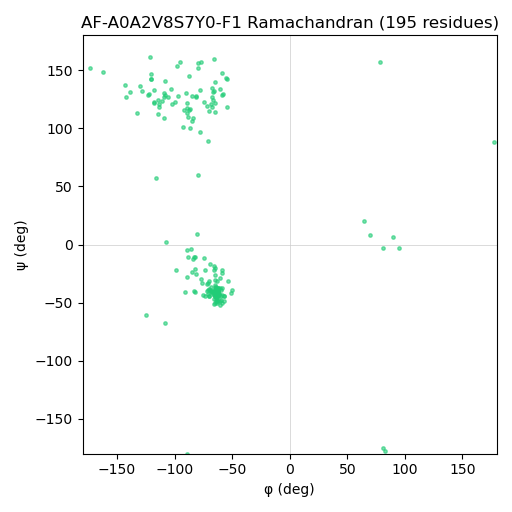87 PHE A C 1
ATOM 654 O O . PHE A 1 87 ? -13.483 10.967 7.068 1.00 88.69 87 PHE A O 1
ATOM 661 N N . ALA A 1 88 ? -13.675 8.744 7.241 1.00 88.62 88 ALA A N 1
ATOM 662 C CA . ALA A 1 88 ? -12.585 8.627 8.210 1.00 88.62 88 ALA A CA 1
ATOM 663 C C . ALA A 1 88 ? -11.236 9.084 7.622 1.00 88.62 88 ALA A C 1
ATOM 665 O O . ALA A 1 88 ? -10.475 9.781 8.289 1.00 88.62 88 ALA A O 1
ATOM 666 N N . ALA A 1 89 ? -10.950 8.746 6.359 1.00 89.44 89 ALA A N 1
ATOM 667 C CA . ALA A 1 89 ? -9.740 9.200 5.676 1.00 89.44 89 ALA A CA 1
ATOM 668 C C . ALA A 1 89 ? -9.717 10.725 5.467 1.00 89.44 89 ALA A C 1
ATOM 670 O O . ALA A 1 89 ? -8.643 11.328 5.537 1.00 89.44 89 ALA A O 1
ATOM 671 N N . LEU A 1 90 ? -10.880 11.343 5.226 1.00 90.25 90 LEU A N 1
ATOM 672 C CA . LEU A 1 90 ? -11.015 12.797 5.134 1.00 90.25 90 LEU A CA 1
ATOM 673 C C . LEU A 1 9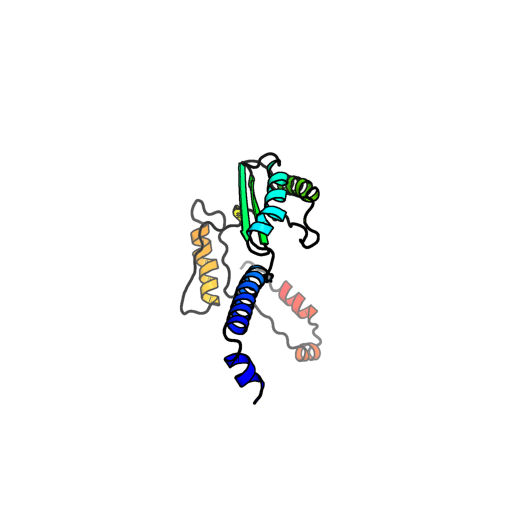0 ? -10.731 13.463 6.488 1.00 90.25 90 LEU A C 1
ATOM 675 O O . LEU A 1 90 ? -9.862 14.328 6.553 1.00 90.25 90 LEU A O 1
ATOM 679 N N . ASP A 1 91 ? -11.375 12.996 7.561 1.00 90.06 91 ASP A N 1
ATOM 680 C CA . ASP A 1 91 ? -11.185 13.529 8.917 1.00 90.06 91 ASP A CA 1
ATOM 681 C C . ASP A 1 91 ? -9.710 13.445 9.349 1.00 90.06 91 ASP A C 1
ATOM 683 O O . ASP A 1 91 ? -9.146 14.396 9.891 1.00 90.06 91 ASP A O 1
ATOM 687 N N . VAL A 1 92 ? -9.058 12.306 9.082 1.00 90.94 92 VAL A N 1
ATOM 688 C CA . VAL A 1 92 ? -7.633 12.103 9.384 1.00 90.94 92 VAL A CA 1
ATOM 689 C C . VAL A 1 92 ? -6.762 13.069 8.587 1.00 90.94 92 VAL A C 1
ATOM 691 O O . VAL A 1 92 ? -5.832 13.647 9.148 1.00 90.94 92 VAL A O 1
ATOM 694 N N . ARG A 1 93 ? -7.058 13.283 7.299 1.00 90.44 93 ARG A N 1
ATOM 695 C CA . ARG A 1 93 ? -6.320 14.238 6.463 1.00 90.44 93 ARG A CA 1
ATOM 696 C C . ARG A 1 93 ? -6.451 15.663 6.996 1.00 90.44 93 ARG A C 1
ATOM 698 O O . ARG A 1 93 ? -5.436 16.336 7.132 1.00 90.44 93 ARG A O 1
ATOM 705 N N . GLU A 1 94 ? -7.658 16.087 7.363 1.00 90.19 94 GLU A N 1
ATOM 706 C CA . GLU A 1 94 ? -7.889 17.417 7.938 1.00 90.19 94 GLU A CA 1
ATOM 707 C C . GLU A 1 94 ? -7.093 17.634 9.230 1.00 90.19 94 GLU A C 1
ATOM 709 O O . GLU A 1 94 ? -6.553 18.717 9.447 1.00 90.19 94 GLU A O 1
ATOM 714 N N . LYS A 1 95 ? -6.979 16.611 10.089 1.00 88.38 95 LYS A N 1
ATOM 715 C CA . LYS A 1 95 ? -6.156 16.702 11.306 1.00 88.38 95 LYS A CA 1
ATOM 716 C C . LYS A 1 95 ? -4.662 16.693 11.010 1.00 88.38 95 LYS A C 1
ATOM 718 O O . LYS A 1 95 ? -3.932 17.455 11.638 1.00 88.38 95 LYS A O 1
ATOM 723 N N . LEU A 1 96 ? -4.213 15.876 10.059 1.00 88.50 96 LEU A N 1
ATOM 724 C CA . LEU A 1 96 ? -2.809 15.818 9.644 1.00 88.50 96 LEU A CA 1
ATOM 725 C C . LEU A 1 96 ? -2.331 17.132 9.021 1.00 88.50 96 LEU A C 1
ATOM 727 O O . LEU A 1 96 ? -1.201 17.539 9.277 1.00 88.50 96 LEU A O 1
ATOM 731 N N . ASP A 1 97 ? -3.186 17.813 8.259 1.00 86.69 97 ASP A N 1
ATOM 732 C CA . ASP A 1 97 ? -2.851 19.089 7.616 1.00 86.69 97 ASP A CA 1
ATOM 733 C C . ASP A 1 97 ? -2.591 20.222 8.629 1.00 86.69 97 ASP A C 1
ATOM 735 O O . ASP A 1 97 ? -1.915 21.200 8.304 1.00 86.69 97 ASP A O 1
ATOM 739 N N . LEU A 1 98 ? -3.078 20.091 9.869 1.00 84.69 98 LEU A N 1
ATOM 740 C CA . LEU A 1 98 ? -2.837 21.046 10.958 1.00 84.69 98 LEU A CA 1
ATOM 741 C C . LEU A 1 98 ? -1.507 20.804 11.695 1.00 84.69 98 LEU A C 1
ATOM 743 O O . LEU A 1 98 ? -1.081 21.656 12.479 1.00 84.69 98 LEU A O 1
ATOM 747 N N . VAL A 1 99 ? -0.850 19.661 11.472 1.00 85.56 99 VAL A N 1
ATOM 748 C CA . VAL A 1 99 ? 0.389 19.292 12.169 1.00 85.56 99 VAL A CA 1
ATOM 749 C C . VAL A 1 99 ? 1.589 19.970 11.520 1.00 85.56 99 VAL A C 1
ATOM 751 O O . VAL A 1 99 ? 1.851 19.831 10.326 1.00 85.56 99 VAL A O 1
ATOM 754 N N . VAL A 1 100 ? 2.377 20.672 12.331 1.00 83.25 100 VAL A N 1
ATOM 755 C CA . VAL A 1 100 ? 3.632 21.278 11.880 1.00 83.25 100 VAL A CA 1
ATOM 756 C C . VAL A 1 100 ? 4.743 20.236 11.956 1.00 83.25 100 VAL A C 1
ATOM 758 O O . VAL A 1 100 ? 5.223 19.905 13.038 1.00 83.25 100 VAL A O 1
ATOM 761 N N . LEU A 1 101 ? 5.162 19.732 10.797 1.00 84.31 101 LEU A N 1
ATOM 762 C CA . LEU A 1 101 ? 6.280 18.799 10.683 1.00 84.31 101 LEU A CA 1
ATOM 763 C C . LEU A 1 101 ? 7.600 19.528 10.359 1.00 84.31 101 LEU A C 1
ATOM 765 O O . LEU A 1 101 ? 7.581 20.632 9.799 1.00 84.31 101 LEU A O 1
ATOM 769 N N . PRO A 1 102 ? 8.768 18.934 10.677 1.00 80.44 102 PRO A N 1
ATOM 770 C CA . PRO A 1 102 ? 10.066 19.491 10.302 1.00 80.44 102 PRO A CA 1
ATOM 771 C C . PRO A 1 102 ? 10.171 19.726 8.790 1.00 80.44 102 PRO A C 1
ATOM 773 O O . PRO A 1 102 ? 9.706 18.908 7.999 1.00 80.44 102 PRO A O 1
ATOM 776 N N . LYS A 1 103 ? 10.843 20.805 8.365 1.00 76.31 103 LYS A N 1
ATOM 777 C CA . LYS A 1 103 ? 10.987 21.159 6.934 1.00 76.31 103 LYS A CA 1
ATOM 778 C C . LYS A 1 103 ? 11.658 20.074 6.082 1.00 76.31 103 LYS A C 1
ATOM 780 O O . LYS A 1 103 ? 11.495 20.068 4.869 1.00 76.31 103 LYS A O 1
ATOM 785 N N . GLU A 1 104 ? 12.419 19.190 6.716 1.00 75.56 104 GLU A N 1
ATOM 786 C CA . GLU A 1 104 ? 13.121 18.074 6.077 1.00 75.56 104 GLU A CA 1
ATOM 787 C C . GLU A 1 104 ? 12.212 16.853 5.844 1.00 75.56 104 GLU A C 1
ATOM 789 O O . GLU A 1 104 ? 12.598 15.919 5.145 1.00 75.56 104 GLU A O 1
ATOM 794 N N . SER A 1 105 ? 11.002 16.849 6.414 1.00 77.50 105 SER A N 1
ATOM 795 C CA . SER A 1 105 ? 10.035 15.761 6.262 1.00 77.50 105 SER A CA 1
ATOM 796 C C . SER A 1 105 ? 9.151 15.946 5.026 1.00 77.50 105 SER A C 1
ATOM 798 O O . SER A 1 105 ? 8.788 17.059 4.641 1.00 77.50 105 SER A O 1
ATOM 800 N N . GLN A 1 106 ? 8.801 14.830 4.389 1.00 80.00 106 GLN A N 1
ATOM 801 C CA . GLN A 1 106 ? 7.819 14.823 3.308 1.00 80.00 106 GLN A CA 1
ATOM 802 C C . GLN A 1 106 ? 6.404 14.918 3.879 1.00 80.00 106 GLN A C 1
ATOM 804 O O . GLN A 1 106 ? 6.156 14.546 5.026 1.00 80.00 106 GLN A O 1
ATOM 809 N N . LYS A 1 107 ? 5.459 15.387 3.056 1.00 83.06 107 LYS A N 1
ATOM 810 C CA . LYS A 1 107 ? 4.049 15.421 3.451 1.00 83.06 107 LYS A CA 1
ATOM 811 C C . LYS A 1 107 ? 3.552 14.001 3.755 1.00 83.06 107 LYS A C 1
ATOM 813 O O . LYS A 1 107 ? 3.813 13.100 2.953 1.00 83.06 107 LYS A O 1
ATOM 818 N N . PRO A 1 108 ? 2.830 13.796 4.869 1.00 84.56 108 PRO A N 1
ATOM 819 C CA . PRO A 1 108 ? 2.287 12.493 5.209 1.00 84.56 108 PRO A CA 1
ATOM 820 C C . PRO A 1 108 ? 1.252 12.073 4.163 1.00 84.56 108 PRO A C 1
ATOM 822 O O . PRO A 1 108 ? 0.456 12.881 3.683 1.00 84.56 108 PRO A O 1
ATOM 825 N N . ILE A 1 109 ? 1.273 10.794 3.801 1.00 86.44 109 ILE A N 1
ATOM 826 C CA . ILE A 1 109 ? 0.341 10.212 2.837 1.00 86.44 109 ILE A CA 1
ATOM 827 C C . ILE A 1 109 ? -0.659 9.366 3.618 1.00 86.44 109 ILE A C 1
ATOM 829 O O . ILE A 1 109 ? -0.271 8.486 4.382 1.00 86.44 109 ILE A O 1
ATOM 833 N N . VAL A 1 110 ? -1.949 9.622 3.409 1.00 88.94 110 VAL A N 1
ATOM 834 C CA . VAL A 1 110 ? -3.024 8.821 4.002 1.00 88.94 110 VAL A CA 1
ATOM 835 C C . VAL A 1 110 ? -3.362 7.679 3.054 1.00 88.94 110 VAL A C 1
ATOM 837 O O . VAL A 1 110 ? -3.801 7.914 1.927 1.00 88.94 110 VAL A O 1
ATOM 840 N N . LEU A 1 111 ? -3.164 6.448 3.520 1.00 86.44 111 LEU A N 1
ATOM 841 C CA . LEU A 1 111 ? -3.505 5.230 2.794 1.00 86.44 111 LEU A CA 1
ATOM 842 C C . LEU A 1 111 ? -4.718 4.572 3.449 1.00 86.44 111 LEU A C 1
ATOM 844 O O . LEU A 1 111 ? -4.730 4.334 4.655 1.00 86.44 111 LEU A O 1
ATOM 848 N N . ARG A 1 112 ? -5.729 4.257 2.639 1.00 84.38 112 ARG A N 1
ATOM 849 C CA . ARG A 1 112 ? -6.887 3.478 3.079 1.00 84.38 112 ARG A CA 1
ATOM 850 C C . ARG A 1 112 ? -6.564 1.997 2.919 1.00 84.38 112 ARG A C 1
ATOM 852 O O . ARG A 1 112 ? -6.377 1.534 1.795 1.00 84.38 112 ARG A O 1
ATOM 859 N N . LEU A 1 113 ? -6.506 1.273 4.032 1.00 78.25 113 LEU A N 1
ATOM 860 C CA . LEU A 1 113 ? -6.384 -0.180 4.024 1.00 78.25 113 LEU A CA 1
ATOM 861 C C . LEU A 1 113 ? -7.786 -0.794 4.012 1.00 78.25 113 LEU A C 1
ATOM 863 O O . LEU A 1 113 ? -8.633 -0.407 4.813 1.00 78.25 113 LEU A O 1
ATOM 867 N N . ASP A 1 114 ? -8.021 -1.738 3.107 1.00 77.06 114 ASP A N 1
ATOM 868 C CA . ASP A 1 114 ? -9.248 -2.530 3.076 1.00 77.06 114 ASP A CA 1
ATOM 869 C C . ASP A 1 114 ? -8.910 -3.965 3.504 1.00 77.06 114 ASP A C 1
ATOM 871 O O . ASP A 1 114 ? -8.234 -4.667 2.745 1.00 77.06 114 ASP A O 1
ATOM 875 N N . PRO A 1 115 ? -9.338 -4.406 4.700 1.00 70.44 115 PRO A N 1
ATOM 876 C CA . PRO A 1 115 ? -9.098 -5.765 5.176 1.00 70.44 115 PRO A CA 1
ATOM 877 C C . PRO A 1 115 ? -9.676 -6.844 4.256 1.00 70.44 115 PRO A C 1
ATOM 879 O O . PRO A 1 115 ? -9.145 -7.948 4.236 1.00 70.44 115 PRO A O 1
ATOM 882 N N . ASN A 1 116 ? -10.706 -6.539 3.454 1.00 68.31 116 ASN A N 1
ATOM 883 C CA . ASN A 1 116 ? -11.260 -7.500 2.492 1.00 68.31 116 ASN A CA 1
ATOM 884 C C . ASN A 1 116 ? -10.266 -7.846 1.373 1.00 68.31 116 ASN A C 1
ATOM 886 O O . ASN A 1 116 ? -10.394 -8.887 0.734 1.00 68.31 116 ASN A O 1
ATOM 890 N N . ASN A 1 117 ? -9.277 -6.979 1.129 1.00 69.06 117 ASN A N 1
ATOM 891 C CA . ASN A 1 117 ? -8.225 -7.227 0.149 1.00 69.06 117 ASN A CA 1
ATOM 892 C C . ASN A 1 117 ? -7.023 -7.984 0.732 1.00 69.06 117 ASN A C 1
ATOM 894 O O . ASN A 1 117 ? -6.163 -8.404 -0.046 1.00 69.06 117 ASN A O 1
ATOM 898 N N . ASP A 1 118 ? -6.922 -8.148 2.057 1.00 76.12 118 ASP A N 1
ATOM 899 C CA . ASP A 1 118 ? -5.845 -8.941 2.651 1.00 76.12 118 ASP A CA 1
ATOM 900 C C . ASP A 1 118 ? -6.269 -10.418 2.700 1.00 76.12 118 ASP A C 1
ATOM 902 O O . ASP A 1 118 ? -7.259 -10.762 3.352 1.00 76.12 118 ASP A O 1
ATOM 906 N N . PRO A 1 119 ? -5.579 -11.320 1.983 1.00 76.81 119 PRO A N 1
ATOM 907 C CA . PRO A 1 119 ? -5.985 -12.717 1.934 1.00 76.81 119 PRO A CA 1
ATOM 908 C C . PRO A 1 119 ? -5.798 -13.399 3.293 1.00 76.81 119 PRO A C 1
ATOM 910 O O . PRO A 1 119 ? -4.693 -13.430 3.835 1.00 76.81 119 PRO A O 1
ATOM 913 N N . ILE A 1 120 ? -6.867 -14.034 3.786 1.00 81.75 120 ILE A N 1
ATOM 914 C CA . ILE A 1 120 ? -6.875 -14.827 5.030 1.00 81.75 120 ILE A CA 1
ATOM 915 C C . ILE A 1 120 ? -5.914 -16.022 4.924 1.00 81.75 120 ILE A C 1
ATOM 917 O O . ILE A 1 120 ? -5.225 -16.367 5.882 1.00 81.75 120 ILE A O 1
ATOM 921 N N . VAL A 1 121 ? -5.846 -16.646 3.743 1.00 84.31 121 VAL A N 1
ATOM 922 C CA . VAL A 1 121 ? -4.970 -17.786 3.456 1.00 84.31 121 VAL A CA 1
ATOM 923 C C . VAL A 1 121 ? -4.166 -17.500 2.194 1.00 84.31 121 VAL A C 1
ATOM 925 O O . VAL A 1 121 ? -4.712 -17.096 1.168 1.00 84.31 121 VAL A O 1
ATOM 928 N N . ARG A 1 122 ? -2.854 -17.741 2.259 1.00 88.00 122 ARG A N 1
ATOM 929 C CA . ARG A 1 122 ? -1.950 -17.681 1.106 1.00 88.00 122 ARG A CA 1
ATOM 930 C C . ARG A 1 122 ? -1.437 -19.085 0.820 1.00 88.00 122 ARG A C 1
ATOM 932 O O . ARG A 1 122 ? -0.776 -19.684 1.664 1.00 88.00 122 ARG A O 1
ATOM 939 N N . LEU A 1 123 ? -1.751 -19.596 -0.366 1.00 86.94 123 LEU A N 1
ATOM 940 C CA . LEU A 1 123 ? -1.296 -20.899 -0.841 1.00 86.94 123 LEU A CA 1
ATOM 941 C C . LEU A 1 123 ? -0.250 -20.703 -1.936 1.00 86.94 123 LEU A C 1
ATOM 943 O O . LEU A 1 123 ? -0.384 -19.821 -2.783 1.00 86.94 123 LEU A O 1
ATOM 947 N N . TYR A 1 124 ? 0.778 -21.545 -1.921 1.00 88.00 124 TYR A N 1
ATOM 948 C CA . TYR A 1 124 ? 1.810 -21.573 -2.951 1.00 88.00 124 TYR A CA 1
ATOM 949 C C . TYR A 1 124 ? 1.709 -22.890 -3.708 1.00 88.00 124 TYR A C 1
ATOM 951 O O . TYR A 1 124 ? 1.834 -23.959 -3.113 1.00 88.00 124 TYR A O 1
ATOM 959 N N . LEU A 1 125 ? 1.494 -22.807 -5.019 1.00 84.56 125 LEU A N 1
ATOM 960 C CA . LEU A 1 125 ? 1.501 -23.975 -5.887 1.00 84.56 125 LEU A CA 1
ATOM 961 C C . LEU A 1 125 ? 2.926 -24.218 -6.386 1.00 84.56 125 LEU A C 1
ATOM 963 O O . LEU A 1 125 ? 3.525 -23.351 -7.022 1.00 84.56 125 LEU A O 1
ATOM 967 N N . THR A 1 126 ? 3.470 -25.399 -6.106 1.00 85.31 126 THR A N 1
ATOM 968 C CA . THR A 1 126 ? 4.792 -25.823 -6.578 1.00 85.31 126 THR A CA 1
ATOM 969 C C . THR A 1 126 ? 4.663 -27.086 -7.422 1.00 85.31 126 THR A C 1
ATOM 971 O O . THR A 1 126 ? 3.835 -27.954 -7.156 1.00 85.31 126 THR A O 1
ATOM 974 N N . GLY A 1 127 ? 5.463 -27.182 -8.480 1.00 81.69 127 GLY A N 1
ATOM 975 C CA . GLY A 1 127 ? 5.441 -28.307 -9.408 1.00 81.69 127 GLY A CA 1
ATOM 976 C C . GLY A 1 127 ? 6.576 -28.196 -10.419 1.00 81.69 127 GLY A C 1
ATOM 977 O O . GLY A 1 127 ? 7.025 -27.097 -10.728 1.00 81.69 127 GLY A O 1
ATOM 978 N N . GLY A 1 128 ? 7.056 -29.332 -10.928 1.00 73.50 128 GLY A N 1
ATOM 979 C CA . GLY A 1 128 ? 8.102 -29.379 -11.962 1.00 73.50 128 GLY A CA 1
ATOM 980 C C . GLY A 1 128 ? 7.592 -29.141 -13.391 1.00 73.50 128 GLY A C 1
ATOM 981 O O . GLY A 1 128 ? 8.321 -29.398 -14.343 1.00 73.50 128 GLY A O 1
ATOM 982 N N . GLY A 1 129 ? 6.328 -28.735 -13.544 1.00 72.50 129 GLY A N 1
ATOM 983 C CA . GLY A 1 129 ? 5.668 -28.534 -14.834 1.00 72.50 129 GLY A CA 1
ATOM 984 C C . GLY A 1 129 ? 5.842 -27.123 -15.401 1.00 72.50 129 GLY A C 1
ATOM 985 O O . GLY A 1 129 ? 6.464 -26.250 -14.799 1.00 72.50 129 GLY A O 1
ATOM 986 N N . ASN A 1 130 ? 5.257 -26.891 -16.577 1.00 86.00 130 ASN A N 1
ATOM 987 C CA . ASN A 1 130 ? 5.209 -25.567 -17.197 1.00 86.00 130 ASN A CA 1
ATOM 988 C C . ASN A 1 130 ? 4.309 -24.622 -16.371 1.00 86.00 130 ASN A C 1
ATOM 990 O O . ASN A 1 130 ? 3.191 -24.993 -16.008 1.00 86.00 130 ASN A O 1
ATOM 994 N N . LEU A 1 131 ? 4.766 -23.386 -16.128 1.00 85.25 131 LEU A N 1
ATOM 995 C CA . LEU A 1 131 ? 4.017 -22.341 -15.413 1.00 85.25 131 LEU A CA 1
ATOM 996 C C . LEU A 1 131 ? 2.627 -22.075 -16.009 1.00 85.25 131 LEU A C 1
ATOM 998 O O . LEU A 1 131 ? 1.703 -21.759 -15.265 1.00 85.25 131 LEU A O 1
ATOM 1002 N N . TYR A 1 132 ? 2.471 -22.241 -17.325 1.00 86.19 132 TYR A N 1
ATOM 1003 C CA . TYR A 1 132 ? 1.174 -22.159 -17.998 1.00 86.19 132 TYR A CA 1
ATOM 1004 C C . TYR A 1 132 ? 0.186 -23.216 -17.482 1.00 86.19 132 TYR A C 1
ATOM 1006 O O . TYR A 1 132 ? -0.913 -22.897 -17.042 1.00 86.19 132 TYR A O 1
ATOM 1014 N N . GLN A 1 133 ? 0.603 -24.486 -17.463 1.00 86.44 133 GLN A N 1
ATOM 1015 C CA . GLN A 1 133 ? -0.246 -25.588 -17.000 1.00 86.44 133 GLN A CA 1
ATOM 1016 C C . GLN A 1 133 ? -0.580 -25.445 -15.515 1.00 86.44 133 GLN A C 1
ATOM 1018 O O . GLN A 1 133 ? -1.700 -25.728 -15.100 1.00 86.44 133 GLN A O 1
ATOM 1023 N N . MET A 1 134 ? 0.375 -24.967 -14.713 1.00 88.12 134 MET A N 1
ATOM 1024 C CA . MET A 1 134 ? 0.142 -24.695 -13.295 1.00 88.12 134 MET A CA 1
ATOM 1025 C C . MET A 1 134 ? -0.897 -23.592 -13.094 1.00 88.12 134 MET A C 1
ATOM 1027 O O . MET A 1 134 ? -1.758 -23.725 -12.226 1.00 88.12 134 MET A O 1
ATOM 1031 N N . ARG A 1 135 ? -0.842 -22.527 -13.903 1.00 88.50 135 ARG A N 1
ATOM 1032 C CA . ARG A 1 135 ? -1.828 -21.446 -13.854 1.00 88.50 135 ARG A CA 1
ATOM 1033 C C . ARG A 1 135 ? -3.212 -21.932 -14.274 1.00 88.50 135 ARG A C 1
ATOM 1035 O O . ARG A 1 135 ? -4.172 -21.657 -13.567 1.00 88.50 135 ARG A O 1
ATOM 1042 N N . TYR A 1 136 ? -3.288 -22.724 -15.343 1.00 88.81 136 TYR A N 1
ATOM 1043 C CA . TYR A 1 136 ? -4.535 -23.337 -15.797 1.00 88.81 136 TYR A CA 1
ATOM 1044 C C . TYR A 1 136 ? -5.183 -24.190 -14.700 1.00 88.81 136 TYR A C 1
ATOM 1046 O O . TYR A 1 136 ? -6.351 -24.006 -14.384 1.00 88.81 136 TYR A O 1
ATOM 1054 N N . VAL A 1 137 ? -4.423 -25.077 -14.049 1.00 88.88 137 VAL A N 1
ATOM 1055 C CA . VAL A 1 137 ? -4.945 -25.886 -12.931 1.00 88.88 137 VAL A CA 1
ATOM 1056 C C . VAL A 1 137 ? -5.375 -25.004 -11.754 1.00 88.88 137 VAL A C 1
ATOM 1058 O O . VAL A 1 137 ? -6.384 -25.288 -11.108 1.00 88.88 137 VAL A O 1
ATOM 1061 N N . ALA A 1 138 ? -4.640 -23.926 -11.474 1.00 90.00 138 ALA A N 1
ATOM 1062 C CA . ALA A 1 138 ? -4.995 -22.997 -10.411 1.00 90.00 138 ALA A CA 1
ATOM 1063 C C . ALA A 1 138 ? -6.316 -22.257 -10.686 1.00 90.00 138 ALA A C 1
ATOM 1065 O O . ALA A 1 138 ? -7.134 -22.160 -9.776 1.00 90.00 138 ALA A O 1
ATOM 1066 N N . ASP A 1 139 ? -6.541 -21.771 -11.908 1.00 90.12 139 ASP A N 1
ATOM 1067 C CA . ASP A 1 139 ? -7.740 -20.999 -12.265 1.00 90.12 139 ASP A CA 1
ATOM 1068 C C . ASP A 1 139 ? -8.958 -21.878 -12.602 1.00 90.12 139 ASP A C 1
ATOM 1070 O O . ASP A 1 139 ? -10.074 -21.563 -12.194 1.00 90.12 139 ASP A O 1
ATOM 1074 N N . GLU A 1 140 ? -8.775 -22.988 -13.318 1.00 89.75 140 GLU A N 1
ATOM 1075 C CA . GLU A 1 140 ? -9.896 -23.807 -13.799 1.00 89.75 140 GLU A CA 1
ATOM 1076 C C . GLU A 1 140 ? -10.331 -24.895 -12.818 1.00 89.75 140 GLU A C 1
ATOM 1078 O O . GLU A 1 140 ? -11.498 -25.282 -12.832 1.00 89.75 140 GLU A O 1
ATOM 1083 N N . VAL A 1 141 ? -9.420 -25.384 -11.971 1.00 88.94 141 VAL A N 1
ATOM 1084 C CA . VAL A 1 141 ? -9.715 -26.451 -11.002 1.00 88.94 141 VAL A CA 1
ATOM 1085 C C . VAL A 1 141 ? -9.742 -25.881 -9.588 1.00 88.94 141 VAL A C 1
ATOM 1087 O O . VAL A 1 141 ? -10.805 -25.766 -8.986 1.00 88.94 141 VAL A O 1
ATOM 1090 N N . LEU A 1 142 ? -8.587 -25.445 -9.071 1.00 88.88 142 LEU A N 1
ATOM 1091 C CA . LEU A 1 142 ? -8.457 -25.071 -7.657 1.00 88.88 142 LEU A CA 1
ATOM 1092 C C . LEU A 1 142 ? -9.319 -23.868 -7.281 1.00 88.88 142 LEU A C 1
ATOM 1094 O O . LEU A 1 142 ? -9.951 -23.875 -6.228 1.00 88.88 142 LEU A O 1
ATOM 1098 N N . LYS A 1 143 ? -9.345 -22.832 -8.121 1.00 90.62 143 LYS A N 1
ATOM 1099 C CA . LYS A 1 143 ? -10.151 -21.640 -7.870 1.00 90.62 143 LYS A CA 1
ATOM 1100 C C . LYS A 1 143 ? -11.638 -21.989 -7.832 1.00 90.62 143 LYS A C 1
ATOM 1102 O O . LYS A 1 143 ? -12.286 -21.624 -6.863 1.00 90.62 143 LYS A O 1
ATOM 1107 N N . LYS A 1 144 ? -12.157 -22.736 -8.815 1.00 89.62 144 LYS A N 1
ATOM 1108 C CA . LYS A 1 144 ? -13.578 -23.130 -8.850 1.00 89.62 144 LYS A CA 1
ATOM 1109 C C . LYS A 1 144 ? -13.966 -24.006 -7.658 1.00 89.62 144 LYS A C 1
ATOM 1111 O O . LYS A 1 144 ? -14.994 -23.755 -7.033 1.00 89.62 144 LYS A O 1
ATOM 1116 N N . ASP A 1 145 ? -13.128 -24.980 -7.310 1.00 89.50 145 ASP A N 1
ATOM 1117 C CA . ASP A 1 145 ? -13.383 -25.882 -6.184 1.00 89.50 145 ASP A CA 1
ATOM 1118 C C . ASP A 1 145 ? -13.404 -25.123 -4.851 1.00 89.50 145 ASP A C 1
ATOM 1120 O O . ASP A 1 145 ? -14.321 -25.282 -4.043 1.00 89.50 145 ASP A O 1
ATOM 1124 N N . LEU A 1 146 ? -12.422 -24.252 -4.622 1.00 88.88 146 LEU A N 1
ATOM 1125 C CA . LEU A 1 146 ? -12.318 -23.509 -3.371 1.00 88.88 146 LEU A CA 1
ATOM 1126 C C . LEU A 1 146 ? -13.333 -22.352 -3.287 1.00 88.88 146 LEU A C 1
ATOM 1128 O O . LEU A 1 146 ? -13.840 -22.090 -2.200 1.00 88.88 146 LEU A O 1
ATOM 1132 N N . GLU A 1 147 ? -13.685 -21.697 -4.400 1.00 89.38 147 GLU A N 1
ATOM 1133 C CA . GLU A 1 147 ? -14.768 -20.696 -4.441 1.00 89.38 147 GLU A CA 1
ATOM 1134 C C . GLU A 1 147 ? -16.142 -21.319 -4.152 1.00 89.38 147 GLU A C 1
ATOM 1136 O O . GLU A 1 147 ? -17.023 -20.634 -3.642 1.00 89.38 147 GLU A O 1
ATOM 1141 N N . SER A 1 148 ? -16.328 -22.618 -4.420 1.00 88.81 148 SER A N 1
ATOM 1142 C CA . SER A 1 148 ? -17.570 -23.328 -4.084 1.00 88.81 148 SER A CA 1
ATOM 1143 C C . SER A 1 148 ? -17.728 -23.646 -2.588 1.00 88.81 148 SER A C 1
ATOM 1145 O O . SER A 1 148 ? -18.808 -24.048 -2.152 1.00 88.81 148 SER A O 1
ATOM 1147 N N . THR A 1 149 ? -16.669 -23.473 -1.790 1.00 88.50 149 THR A N 1
ATOM 1148 C CA . THR A 1 149 ? -16.687 -23.769 -0.353 1.00 88.50 149 THR A CA 1
ATOM 1149 C C . THR A 1 149 ? -17.382 -22.651 0.426 1.00 88.50 149 THR A C 1
ATOM 1151 O O . THR A 1 149 ? -17.085 -21.468 0.256 1.00 88.50 149 THR A O 1
ATOM 1154 N N . GLU A 1 150 ? -18.290 -23.021 1.331 1.00 86.69 150 GLU A N 1
ATOM 1155 C CA . GLU A 1 150 ? -19.023 -22.064 2.162 1.00 86.69 150 GLU A CA 1
ATOM 1156 C C . GLU A 1 150 ? -18.068 -21.206 3.014 1.00 86.69 150 GLU A C 1
ATOM 1158 O O . GLU A 1 150 ? -17.193 -21.719 3.712 1.00 86.69 150 GLU A O 1
ATOM 1163 N N . GLY A 1 151 ? -18.232 -19.881 2.947 1.00 83.31 151 GLY A N 1
ATOM 1164 C CA . GLY A 1 151 ? -17.395 -18.911 3.664 1.00 83.31 151 GLY A CA 1
ATOM 1165 C C . GLY A 1 151 ? -16.226 -18.328 2.859 1.00 83.31 151 GLY A C 1
ATOM 1166 O O . GLY A 1 151 ? -15.550 -17.426 3.357 1.00 83.31 151 GLY A O 1
ATOM 1167 N N . VAL A 1 152 ? -15.999 -18.770 1.618 1.00 84.31 152 VAL A N 1
ATOM 1168 C CA . VAL A 1 152 ? -14.997 -18.174 0.721 1.00 84.31 152 VAL A CA 1
ATOM 1169 C C . VAL A 1 152 ? -15.643 -17.086 -0.138 1.00 84.31 152 VAL A C 1
ATOM 1171 O O . VAL A 1 152 ? -16.512 -17.362 -0.956 1.00 84.31 152 VAL A O 1
ATOM 1174 N N . ALA A 1 153 ? -15.217 -15.833 0.042 1.00 80.19 153 ALA A N 1
ATOM 1175 C CA . ALA A 1 153 ? -15.760 -14.704 -0.719 1.00 80.19 153 ALA A CA 1
ATOM 1176 C C . ALA A 1 153 ? -15.121 -14.546 -2.109 1.00 80.19 153 ALA A C 1
ATOM 1178 O O . ALA A 1 153 ? -15.810 -14.217 -3.071 1.00 80.19 153 ALA A O 1
ATOM 1179 N N . ALA A 1 154 ? -13.802 -14.734 -2.212 1.00 82.69 154 ALA A N 1
ATOM 1180 C CA . ALA A 1 154 ? -13.063 -14.607 -3.464 1.00 82.69 154 ALA A CA 1
ATOM 1181 C C . ALA A 1 154 ? -11.694 -15.284 -3.370 1.00 82.69 154 ALA A C 1
ATOM 1183 O O . ALA A 1 154 ? -11.048 -15.256 -2.318 1.00 82.69 154 ALA A O 1
ATOM 1184 N N . ILE A 1 155 ? -11.214 -15.820 -4.494 1.00 87.31 155 ILE A N 1
ATOM 1185 C CA . ILE A 1 155 ? -9.857 -16.354 -4.617 1.00 87.31 155 ILE A CA 1
ATOM 1186 C C . ILE A 1 155 ? -9.125 -15.631 -5.736 1.00 87.31 155 ILE A C 1
ATOM 1188 O O . ILE A 1 155 ? -9.599 -15.516 -6.866 1.00 87.31 155 ILE A O 1
ATOM 1192 N N . LYS A 1 156 ? -7.921 -15.154 -5.418 1.00 86.88 156 LYS A N 1
ATOM 1193 C CA . LYS A 1 156 ? -7.055 -14.462 -6.367 1.00 86.88 156 LYS A CA 1
ATOM 1194 C C . LYS A 1 156 ? -5.797 -15.277 -6.629 1.00 86.88 156 LYS A C 1
ATOM 1196 O O . LYS A 1 156 ? -4.933 -15.394 -5.760 1.00 86.88 156 LYS A O 1
ATOM 1201 N N . VAL A 1 157 ? -5.672 -15.785 -7.850 1.00 87.75 157 VAL A N 1
ATOM 1202 C CA . VAL A 1 157 ? -4.456 -16.453 -8.319 1.00 87.75 157 VAL A CA 1
ATOM 1203 C C . VAL A 1 157 ? -3.490 -15.387 -8.842 1.00 87.75 157 VAL A C 1
ATOM 1205 O O . VAL A 1 157 ? -3.851 -14.542 -9.663 1.00 87.75 157 VAL A O 1
ATOM 1208 N N . ASN A 1 158 ? -2.246 -15.399 -8.361 1.00 86.38 158 ASN A N 1
ATOM 1209 C CA . ASN A 1 158 ? -1.198 -14.455 -8.766 1.00 86.38 158 ASN A CA 1
ATOM 1210 C C . ASN A 1 158 ? -0.004 -15.216 -9.368 1.00 86.38 158 ASN A C 1
ATOM 1212 O O . ASN A 1 158 ? 0.360 -16.278 -8.868 1.00 86.38 158 ASN A O 1
ATOM 1216 N N . GLY A 1 159 ? 0.626 -14.650 -10.405 1.00 85.88 159 GLY A N 1
ATOM 1217 C CA . GLY A 1 159 ? 1.759 -15.261 -11.118 1.00 85.88 159 GLY A C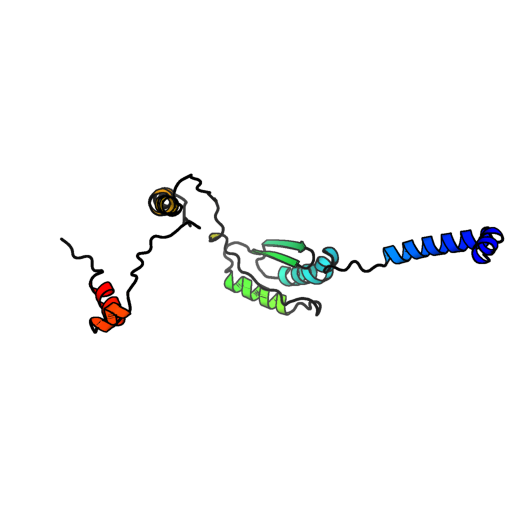A 1
ATOM 1218 C C . GLY A 1 159 ? 1.345 -16.275 -12.193 1.00 85.88 159 GLY A C 1
ATOM 1219 O O . GLY A 1 159 ? 0.159 -16.481 -12.423 1.00 85.88 159 GLY A O 1
ATOM 1220 N N . GLY A 1 160 ? 2.321 -16.909 -12.848 1.00 85.38 160 GLY A N 1
ATOM 1221 C CA . GLY A 1 160 ? 2.084 -17.801 -13.992 1.00 85.38 160 GLY A CA 1
ATOM 1222 C C . GLY A 1 160 ? 1.892 -17.054 -15.317 1.00 85.38 160 GLY A C 1
ATOM 1223 O O . GLY A 1 160 ? 2.057 -15.837 -15.373 1.00 85.38 160 GLY A O 1
ATOM 1224 N N . PHE A 1 161 ? 1.576 -17.797 -16.379 1.00 84.00 161 PHE A N 1
ATOM 1225 C CA . PHE A 1 161 ? 1.232 -17.239 -17.689 1.00 84.00 161 PHE A CA 1
ATOM 1226 C C . PHE A 1 161 ? -0.255 -17.452 -17.952 1.00 84.00 161 PHE A C 1
ATOM 1228 O O . PHE A 1 161 ? -0.746 -18.568 -17.781 1.00 84.00 161 PHE A O 1
ATOM 1235 N N . GLU A 1 162 ? -0.946 -16.388 -18.350 1.00 83.00 162 GLU A N 1
ATOM 1236 C CA . GLU A 1 162 ? -2.331 -16.451 -18.814 1.00 83.00 162 GLU A CA 1
ATOM 1237 C C . GLU A 1 162 ? -2.371 -16.937 -20.267 1.00 83.00 162 GLU A C 1
ATOM 1239 O O . GLU A 1 162 ? -1.410 -16.762 -21.022 1.00 83.00 162 GLU A O 1
ATOM 1244 N N . GLU A 1 163 ? -3.466 -17.591 -20.651 1.00 81.62 163 GLU A N 1
ATOM 1245 C CA . GLU A 1 163 ? -3.668 -17.995 -22.037 1.00 81.62 163 GLU A CA 1
ATOM 1246 C C . GLU A 1 163 ? -3.976 -16.767 -22.891 1.00 81.62 163 GLU A C 1
ATOM 1248 O O . GLU A 1 163 ? -4.973 -16.078 -22.688 1.00 81.62 163 GLU A O 1
ATOM 1253 N N . GLU A 1 164 ? -3.120 -16.510 -23.875 1.00 83.62 164 GLU A N 1
ATOM 1254 C CA . GLU A 1 164 ? -3.350 -15.485 -24.882 1.00 83.62 164 GLU A CA 1
ATOM 1255 C C . GLU A 1 164 ? -3.130 -16.053 -26.284 1.00 83.62 164 GLU A C 1
ATOM 1257 O O . GLU A 1 164 ? -2.156 -16.759 -26.563 1.00 83.62 164 GLU A O 1
ATOM 1262 N N . ILE A 1 165 ? -4.038 -15.716 -27.199 1.00 86.69 165 ILE A N 1
ATOM 1263 C CA . ILE A 1 165 ? -3.904 -16.059 -28.614 1.00 86.69 165 ILE A CA 1
ATOM 1264 C C . ILE A 1 165 ? -3.225 -14.885 -29.317 1.00 86.69 165 ILE A C 1
ATOM 1266 O O . ILE A 1 165 ? -3.850 -13.875 -29.637 1.00 86.69 165 ILE A O 1
ATOM 1270 N N . GLN A 1 166 ? -1.924 -15.018 -29.575 1.00 89.12 166 GLN A N 1
ATOM 1271 C CA . GLN A 1 166 ? -1.166 -14.007 -30.311 1.00 89.12 166 GLN A CA 1
ATOM 1272 C C . GLN A 1 166 ? -1.310 -14.194 -31.827 1.00 89.12 166 GLN A C 1
ATOM 1274 O O . GLN A 1 166 ? -0.701 -15.090 -32.418 1.00 89.12 166 GLN A O 1
ATOM 1279 N N . VAL A 1 167 ? -2.036 -13.291 -32.487 1.00 88.31 167 VAL A N 1
ATOM 1280 C CA . VAL A 1 167 ? -2.098 -13.242 -33.955 1.00 88.31 167 VAL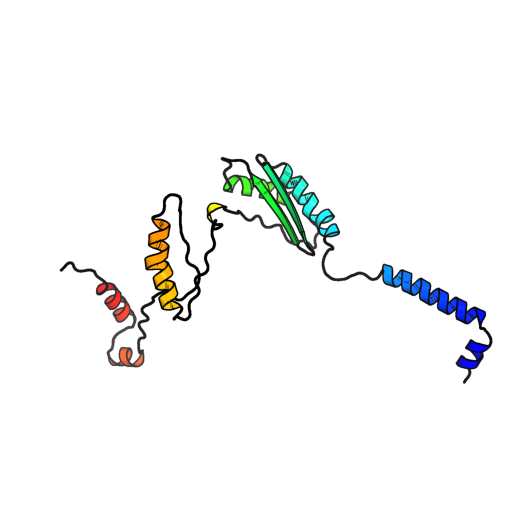 A CA 1
ATOM 1281 C C . VAL A 1 167 ? -0.945 -12.392 -34.490 1.00 88.31 167 VAL A C 1
ATOM 1283 O O . VAL A 1 167 ? -0.991 -11.163 -34.483 1.00 88.31 167 VAL A O 1
ATOM 1286 N N . ARG A 1 168 ? 0.124 -13.047 -34.955 1.00 90.81 168 ARG A N 1
ATOM 1287 C CA . ARG A 1 168 ? 1.290 -12.368 -35.543 1.00 90.81 168 ARG A CA 1
ATOM 1288 C C . ARG A 1 168 ? 1.093 -12.175 -37.039 1.00 90.81 168 ARG A C 1
ATOM 1290 O O . ARG A 1 168 ? 1.080 -13.145 -37.793 1.00 90.81 168 ARG A O 1
ATOM 1297 N N . VAL A 1 169 ? 0.970 -10.921 -37.464 1.00 88.75 169 VAL A N 1
ATOM 1298 C CA . VAL A 1 169 ? 0.686 -10.575 -38.859 1.00 88.75 169 VAL A CA 1
ATOM 1299 C C . VAL A 1 169 ? 1.945 -10.091 -39.578 1.00 88.75 169 VAL A C 1
ATOM 1301 O O . VAL A 1 169 ? 2.691 -9.259 -39.066 1.00 88.75 169 VAL A O 1
ATOM 1304 N N . ASP A 1 170 ? 2.173 -10.607 -40.785 1.00 92.75 170 ASP A N 1
ATOM 1305 C CA . ASP A 1 170 ? 3.267 -10.197 -41.667 1.00 92.75 170 ASP A CA 1
ATOM 1306 C C . ASP A 1 170 ? 2.823 -9.016 -42.544 1.00 92.75 170 ASP A C 1
ATOM 1308 O O . ASP A 1 170 ? 2.009 -9.167 -43.459 1.00 92.75 170 ASP A O 1
ATOM 1312 N N . GLN A 1 171 ? 3.374 -7.833 -42.265 1.00 88.12 171 GLN A N 1
ATOM 1313 C CA . GLN A 1 171 ? 3.019 -6.595 -42.963 1.00 88.12 171 GLN A CA 1
ATOM 1314 C C . GLN A 1 171 ? 3.356 -6.634 -44.462 1.00 88.12 171 GLN A C 1
ATOM 1316 O O . GLN A 1 171 ? 2.638 -6.033 -45.260 1.00 88.12 171 GLN A O 1
ATOM 1321 N N . GLY A 1 172 ? 4.408 -7.357 -44.866 1.00 90.69 172 GLY A N 1
ATOM 1322 C CA . GLY A 1 172 ? 4.805 -7.457 -46.273 1.00 90.69 172 GLY A CA 1
ATOM 1323 C C . GLY A 1 172 ? 3.780 -8.233 -47.097 1.00 90.69 172 GLY A C 1
ATOM 1324 O O . GLY A 1 172 ? 3.418 -7.822 -48.200 1.00 90.69 172 GLY A O 1
ATOM 1325 N N . LYS A 1 173 ? 3.244 -9.320 -46.529 1.00 88.44 173 LYS A N 1
ATOM 1326 C CA . LYS A 1 173 ? 2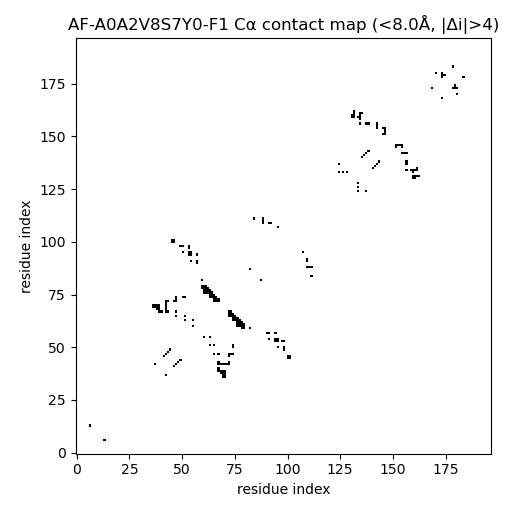.171 -10.105 -47.159 1.00 88.44 173 LYS A CA 1
ATOM 1327 C C . LYS A 1 173 ? 0.847 -9.352 -47.189 1.00 88.44 173 LYS A C 1
ATOM 1329 O O . LYS A 1 173 ? 0.146 -9.432 -48.192 1.00 88.44 173 LYS A O 1
ATOM 1334 N N . LEU A 1 174 ? 0.524 -8.600 -46.136 1.00 89.56 174 LEU A N 1
ATOM 1335 C CA . LEU A 1 174 ? -0.663 -7.741 -46.125 1.00 89.56 174 LEU A CA 1
ATOM 1336 C C . LEU A 1 174 ? -0.625 -6.700 -47.246 1.00 89.56 174 LEU A C 1
ATOM 1338 O O . LEU A 1 174 ? -1.587 -6.581 -48.004 1.00 89.56 174 LEU A O 1
ATOM 1342 N N . ALA A 1 175 ? 0.509 -6.009 -47.399 1.00 88.50 175 ALA A N 1
ATOM 1343 C CA . ALA A 1 175 ? 0.696 -5.020 -48.454 1.00 88.50 175 ALA A CA 1
ATOM 1344 C C . ALA A 1 175 ? 0.601 -5.647 -49.854 1.00 88.50 175 ALA A C 1
ATOM 1346 O O . ALA A 1 175 ? -0.043 -5.082 -50.735 1.00 88.50 175 ALA A O 1
ATOM 1347 N N . ALA A 1 176 ? 1.181 -6.837 -50.049 1.00 90.81 176 ALA A N 1
ATOM 1348 C CA . ALA A 1 176 ? 1.094 -7.569 -51.313 1.00 90.81 176 ALA A CA 1
ATOM 1349 C C . ALA A 1 176 ? -0.339 -8.014 -51.662 1.00 90.81 176 ALA A C 1
ATOM 1351 O O . ALA A 1 176 ? -0.685 -8.102 -52.837 1.00 90.81 176 ALA A O 1
ATOM 1352 N N . LEU A 1 177 ? -1.169 -8.286 -50.651 1.00 91.19 177 LEU A N 1
ATOM 1353 C CA . LEU A 1 177 ? -2.571 -8.683 -50.809 1.00 91.19 177 LEU A CA 1
ATOM 1354 C C . LEU A 1 177 ? -3.540 -7.489 -50.840 1.00 91.19 177 LEU A C 1
ATOM 1356 O O . LEU A 1 177 ? -4.735 -7.691 -51.039 1.00 91.19 177 LEU A O 1
ATOM 1360 N N . GLY A 1 178 ? -3.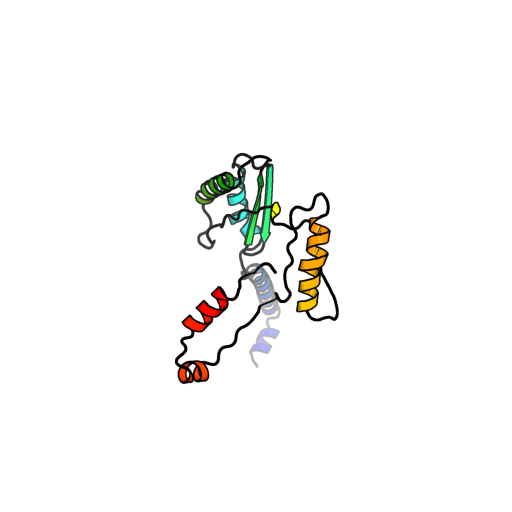052 -6.260 -50.636 1.00 89.56 178 GLY A N 1
ATOM 1361 C CA . GLY A 1 178 ? -3.891 -5.063 -50.537 1.00 89.56 178 GLY A CA 1
ATOM 1362 C C . GLY A 1 178 ? -4.833 -5.066 -49.326 1.00 89.56 178 GLY A C 1
ATOM 1363 O O . GLY A 1 178 ? -5.834 -4.356 -49.341 1.00 89.56 178 GLY A O 1
ATOM 1364 N N . VAL A 1 179 ? -4.538 -5.868 -48.298 1.00 90.69 179 VAL A N 1
ATOM 1365 C CA . VAL A 1 179 ? -5.356 -6.000 -47.083 1.00 90.69 179 VAL A CA 1
ATOM 1366 C C . VAL A 1 179 ? -4.774 -5.104 -45.999 1.00 90.69 179 VAL A C 1
ATOM 1368 O O . VAL A 1 179 ? -3.581 -5.184 -45.696 1.00 90.69 179 VAL A O 1
ATOM 1371 N N . SER A 1 180 ? -5.600 -4.255 -45.393 1.00 90.75 180 SER A N 1
ATOM 1372 C CA . SER A 1 180 ? -5.150 -3.433 -44.273 1.00 90.75 180 SER A CA 1
ATOM 1373 C C . SER A 1 180 ? -5.123 -4.242 -42.974 1.00 90.75 180 SER A C 1
ATOM 1375 O O . SER A 1 180 ? -5.859 -5.212 -42.797 1.00 90.75 180 SER A O 1
ATOM 1377 N N . ILE A 1 181 ? -4.302 -3.820 -42.010 1.00 89.50 181 ILE A N 1
ATOM 1378 C CA . ILE A 1 181 ? -4.316 -4.423 -40.668 1.00 89.50 181 ILE A CA 1
ATOM 1379 C C . ILE A 1 181 ? -5.685 -4.265 -39.980 1.00 89.50 181 ILE A C 1
ATOM 1381 O O . ILE A 1 181 ? -6.086 -5.115 -39.192 1.00 89.50 181 ILE A O 1
ATOM 1385 N N . GLN A 1 182 ? -6.420 -3.204 -40.323 1.00 89.81 182 GLN A N 1
ATOM 1386 C CA . GLN A 1 182 ? -7.759 -2.925 -39.806 1.00 89.81 182 GLN A CA 1
ATOM 1387 C C . GLN A 1 182 ? -8.777 -3.946 -40.324 1.00 89.81 182 GLN A C 1
ATOM 1389 O O . GLN A 1 182 ? -9.645 -4.374 -39.569 1.00 89.81 182 GLN A O 1
ATOM 1394 N N . ASP A 1 183 ? -8.638 -4.388 -41.577 1.00 88.94 183 ASP A N 1
ATOM 1395 C CA . ASP A 1 183 ? -9.502 -5.425 -42.148 1.00 88.94 183 ASP A CA 1
ATOM 1396 C C . ASP A 1 183 ? -9.307 -6.767 -41.434 1.00 88.94 183 ASP A C 1
ATOM 1398 O O . ASP A 1 183 ? -10.277 -7.485 -41.187 1.00 88.94 183 ASP A O 1
ATOM 1402 N N . VAL A 1 184 ? -8.062 -7.096 -41.061 1.00 88.81 184 VAL A N 1
ATOM 1403 C CA . VAL A 1 184 ? -7.746 -8.308 -40.288 1.00 88.81 184 VAL A CA 1
ATOM 1404 C C . VAL A 1 184 ? -8.396 -8.251 -38.908 1.00 88.81 184 VAL A C 1
ATOM 1406 O O . VAL A 1 184 ? -9.067 -9.204 -38.519 1.00 88.81 184 VAL A O 1
ATOM 1409 N N . ASP A 1 185 ? -8.249 -7.134 -38.196 1.00 90.75 185 ASP A N 1
ATOM 1410 C CA . ASP A 1 185 ? -8.846 -6.935 -36.870 1.00 90.75 185 ASP A CA 1
ATOM 1411 C C . ASP A 1 185 ? -10.381 -7.032 -36.914 1.00 90.75 185 ASP A C 1
ATOM 1413 O O . ASP A 1 185 ? -10.993 -7.826 -36.196 1.00 90.75 185 ASP A O 1
ATOM 1417 N N . GLN A 1 186 ? -11.015 -6.323 -37.854 1.00 90.94 186 GLN A N 1
ATOM 1418 C CA . GLN A 1 186 ? -12.467 -6.386 -38.042 1.00 90.94 186 GLN A CA 1
ATOM 1419 C C . GLN A 1 186 ? -12.952 -7.793 -38.391 1.00 90.94 186 GLN A C 1
ATOM 1421 O O . GLN A 1 186 ? -14.031 -8.203 -37.952 1.00 90.94 186 GLN A O 1
ATOM 1426 N N . LYS A 1 187 ? -12.183 -8.541 -39.190 1.00 89.88 187 LYS A N 1
ATOM 1427 C CA . LYS A 1 187 ? -12.540 -9.911 -39.555 1.00 89.88 187 LYS A CA 1
ATOM 1428 C C . LYS A 1 187 ? -12.412 -10.854 -38.361 1.00 89.88 187 LYS A C 1
ATOM 1430 O O . LYS A 1 187 ? -13.341 -11.623 -38.136 1.00 89.88 187 LYS A O 1
ATOM 1435 N N . LEU A 1 188 ? -11.339 -10.757 -37.574 1.00 90.88 188 LEU A N 1
ATOM 1436 C CA . LEU A 1 188 ? -11.166 -11.548 -36.349 1.00 90.88 188 LEU A CA 1
ATOM 1437 C C . LEU A 1 188 ? -12.303 -11.301 -35.350 1.00 90.88 188 LEU A C 1
ATOM 1439 O O . LEU A 1 188 ? -12.864 -12.254 -34.817 1.00 90.88 188 LEU A O 1
ATOM 1443 N N . LEU A 1 189 ? -12.704 -10.041 -35.158 1.00 87.62 189 LEU A N 1
ATOM 1444 C CA . LEU A 1 189 ? -13.826 -9.693 -34.282 1.00 87.62 189 LEU A CA 1
ATOM 1445 C C . LEU A 1 189 ? -15.162 -10.261 -34.777 1.00 87.62 189 LEU A C 1
ATOM 1447 O O . LEU A 1 189 ? -15.973 -10.709 -33.971 1.00 87.62 189 LEU A O 1
ATOM 1451 N N . ARG A 1 190 ? -15.399 -10.259 -36.095 1.00 90.19 190 ARG A N 1
ATOM 1452 C CA . ARG A 1 190 ? -16.639 -10.788 -36.692 1.00 90.19 190 ARG A CA 1
ATOM 1453 C C . ARG A 1 190 ? -16.739 -12.308 -36.643 1.00 90.19 190 ARG A C 1
ATOM 1455 O O . ARG A 1 190 ? -17.847 -12.819 -36.536 1.00 90.19 190 ARG A O 1
ATOM 1462 N N . GLU A 1 191 ? -15.616 -13.011 -36.757 1.00 87.62 191 GLU A N 1
ATOM 1463 C CA . GLU A 1 191 ? -15.587 -14.478 -36.709 1.00 87.62 191 GLU A CA 1
ATOM 1464 C C . GLU A 1 191 ? -15.564 -15.023 -35.273 1.00 87.62 191 GLU A C 1
ATOM 1466 O O . GLU A 1 191 ? -15.803 -16.209 -35.066 1.00 87.62 191 GLU A O 1
ATOM 1471 N N . ASN A 1 192 ? -15.345 -14.173 -34.263 1.00 84.00 192 ASN A N 1
ATOM 1472 C CA . ASN A 1 192 ? -15.459 -14.553 -32.855 1.00 84.00 192 ASN A CA 1
ATOM 1473 C C . ASN A 1 192 ? -16.930 -14.576 -32.389 1.00 84.00 192 ASN A C 1
ATOM 1475 O O . ASN A 1 192 ? -17.335 -13.826 -31.499 1.00 84.00 192 ASN A O 1
ATOM 1479 N N . VAL A 1 193 ? -17.751 -15.410 -33.032 1.00 85.81 193 VAL A N 1
ATOM 1480 C CA . VAL A 1 193 ? -19.174 -15.584 -32.714 1.00 85.81 193 VAL A CA 1
ATOM 1481 C C . VAL A 1 193 ? -19.484 -17.044 -32.395 1.00 85.81 193 VAL A C 1
ATOM 1483 O O . VAL A 1 193 ? -19.188 -17.947 -33.172 1.00 85.81 193 VAL A O 1
ATOM 1486 N N . ASN A 1 194 ? -20.144 -17.280 -31.260 1.00 75.38 194 ASN A N 1
ATOM 1487 C CA . ASN A 1 194 ? -20.710 -18.587 -30.937 1.00 75.38 194 ASN A CA 1
ATOM 1488 C C . ASN A 1 194 ? -22.015 -18.768 -31.718 1.00 75.38 194 ASN A C 1
ATOM 1490 O O . ASN A 1 194 ? -23.069 -18.288 -31.297 1.00 75.38 194 ASN A O 1
ATOM 1494 N N . GLN A 1 195 ? -21.954 -19.442 -32.865 1.00 78.81 195 GLN A N 1
ATOM 1495 C CA . GLN A 1 195 ? -23.160 -19.932 -33.528 1.00 78.81 195 GLN A CA 1
ATOM 1496 C C . GLN A 1 195 ? -23.601 -21.239 -32.867 1.00 78.81 195 GLN A C 1
ATOM 1498 O O . GLN A 1 195 ? -22.804 -22.159 -32.701 1.00 78.81 195 GLN A O 1
ATOM 1503 N N . ALA A 1 196 ? -24.872 -21.304 -32.470 1.00 62.62 196 ALA A N 1
ATOM 1504 C CA . ALA A 1 196 ? -25.478 -22.534 -31.986 1.00 62.62 196 ALA A CA 1
ATOM 1505 C C . ALA A 1 196 ? -25.584 -23.529 -33.151 1.00 62.62 196 ALA A C 1
ATOM 1507 O O . ALA A 1 196 ? -26.243 -23.238 -34.151 1.00 62.62 196 ALA A O 1
ATOM 1508 N N . GLY A 1 197 ? -24.901 -24.665 -33.017 1.00 51.69 197 GLY A N 1
ATOM 1509 C CA . GLY A 1 197 ? -25.216 -25.890 -33.749 1.00 51.69 197 GLY A CA 1
ATOM 1510 C C . GLY A 1 197 ? -26.282 -26.680 -33.010 1.00 51.69 197 GLY A C 1
ATOM 1511 O O . GLY A 1 197 ? -26.226 -26.686 -31.759 1.00 51.69 197 GLY A O 1
#

Solvent-accessible surface area (backbone atoms only — not comparable to full-atom values): 12641 Å² total; per-residue (Å²): 123,65,69,63,55,53,52,67,74,39,55,69,60,51,52,51,51,52,51,51,50,51,53,50,48,53,56,47,61,76,62,55,81,79,85,76,64,50,50,37,70,52,38,30,67,59,46,43,47,58,47,49,65,44,48,69,72,48,87,58,63,73,45,78,52,73,51,58,40,68,75,43,72,48,77,48,79,39,64,46,88,91,64,59,62,70,60,50,54,49,56,45,48,61,34,53,74,71,55,86,65,59,90,89,57,77,84,87,80,92,78,88,82,57,74,90,75,55,73,93,72,86,86,83,92,81,74,97,66,59,51,46,60,53,32,48,47,44,60,71,46,52,39,52,58,53,52,70,38,92,91,47,89,79,78,85,90,80,80,67,47,81,93,74,88,81,85,83,78,61,65,69,60,29,60,75,68,74,49,54,75,65,56,53,53,56,47,56,61,66,68,70,59,92,75,89,127

pLDDT: mean 83.92, std 9.08, range [42.22, 94.88]

Foldseek 3Di:
DVVVVVCVVCVPVNVVVVVVCVVVVVVVVVVPPPDDADQQVRCCVQPVVLLCVQLVPQPFFPDWDWDGDGNDIDIDTDGDPPDDQVVSLVSSVVSLVPGDHPPPDDRDDRDDDDVVPPDPDDDDDDDPDALQVSVCCVVVPVQVVVCPDPPDPHDDDDDGDDDDDDDDDDVVVCVVVVHDPVNVVVVVVVVPDDDDD

Mean predicted aligned error: 16.05 Å

Nearest PDB structures (foldseek):
  4k0e-assembly1_C  TM=3.923E-01  e=1.214E-05  Cupriavidus metallidurans CH34
  5ens-assembly1_B  TM=9.210E-01  e=8.982E-03  Escherichia coli K-12
  4k0e-assembly1_A  TM=3.894E-01  e=5.746E-05  Cupriavidus metallidurans CH34
  4k0j-assembly2_D  TM=3.950E-01  e=2.549E-04  Cupriavidus metallidurans CH34
  4k0e-assembly1_B  TM=3.921E-01  e=1.131E-03  Cupriavidus metallidurans CH34